Protein AF-A0A285C1R7-F1 (afdb_monomer)

Organism: NCBI:txid44577

Solvent-accessible surface area (backbone atoms only — not comparable to full-atom values): 13630 Å² total; per-residue (Å²): 78,35,24,62,73,67,75,86,64,65,71,78,75,52,92,49,91,85,59,80,42,53,66,59,50,26,47,73,69,63,76,41,51,46,34,34,44,71,65,57,56,58,53,47,64,67,41,46,63,58,51,18,65,77,67,75,47,62,53,70,61,52,51,55,50,48,54,63,49,57,79,65,48,43,77,46,83,42,45,67,68,50,25,57,65,34,40,77,49,96,48,54,81,57,14,49,56,40,21,27,27,66,64,72,64,32,72,22,33,38,40,91,62,70,64,48,51,73,68,78,26,46,66,33,55,70,63,44,42,48,27,51,29,51,23,52,55,32,48,52,54,43,50,51,53,53,50,51,51,53,51,51,51,51,52,52,49,50,51,53,52,46,49,53,52,48,50,52,51,50,52,55,48,55,72,68,43,58,70,68,55,48,48,49,50,51,52,46,50,49,45,34,69,71,34,70,71,47,40,50,54,53,50,49,55,53,46,55,56,50,48,56,51,59,66,50,44,59,60,54,50,50,54,50,50,53,53,51,51,54,43,51,52,34,50,54,54,22,51,52,26,45,52,52,32,48,49,63,73,59,73,115

pLDDT: mean 75.61, std 9.23, range [39.53, 88.88]

Foldseek 3Di:
DEEEDDDLPFQLPDPDNPDDTLQLLCLVLVVDQYEYEPVSVVVCVVCLVVSCVVRVHDSVSSVVVVVSVVVRYHYDFFDPVQLVVLCVDDHNSCSRRQRRCVRVVNLFYEDPDPVCVVSVTQYDYVVLSNLSSLLSVLVVLLVVLVVVVVVVVVVVVVVVVCVVVVVVVVVVVQVPDDVVSVVVVVVVVVCCVVPPVSVVVVVVVVVVVVVVCVVVVVVVVVVVVVSVVSNVVSVVSSVVSVVVSVCSSVVD

Sequence (252 aa):
MLCWVTFSGLVAERKNSTAKTD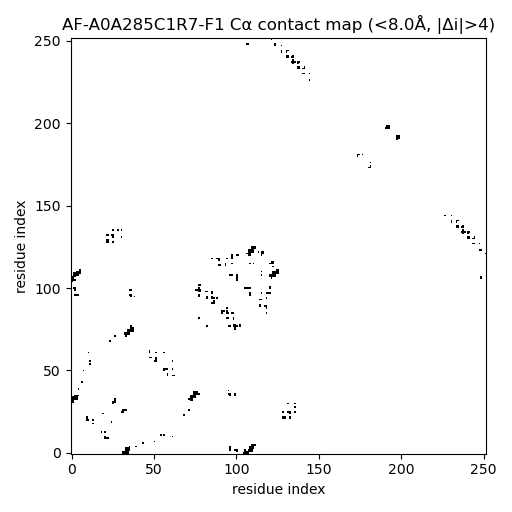LMEVIETETIDLYAPPALFDEVEEHLPKIAARKGLDITRLTAEWASYRMRIKIAEPDSEKVLELREGIDPDDAEFVALAQTIGAIGVISKDRHIGQMRGNHISVECITHLRNYSRATAIELNIKIGGVVFAKVGYAAIAGIYSGSKALIARVSKAPDWVKLALLVGGLFVVLHPDARARVANGLRVVFEGIAEATPFVIEEIAAAIALAQQHNSEAQQHHDNAMKELGRN

Mean predicted aligned error: 14.27 Å

Structure (mmCIF, N/CA/C/O backbone):
data_AF-A0A285C1R7-F1
#
_entry.id   AF-A0A285C1R7-F1
#
loop_
_atom_site.group_PDB
_atom_site.id
_atom_site.type_symbol
_atom_site.label_atom_id
_atom_site.label_alt_id
_atom_site.label_comp_id
_atom_site.label_asym_id
_atom_site.label_entity_id
_atom_site.label_seq_id
_atom_site.pdbx_PDB_ins_code
_atom_site.Cartn_x
_atom_site.Cartn_y
_atom_site.Cartn_z
_atom_site.occupancy
_atom_site.B_iso_or_equiv
_atom_site.auth_seq_id
_atom_site.auth_comp_id
_atom_site.auth_asym_id
_atom_site.auth_atom_id
_atom_site.pdbx_PDB_model_num
ATOM 1 N N . MET A 1 1 ? -13.665 -0.866 3.591 1.00 47.81 1 MET A N 1
ATOM 2 C CA . MET A 1 1 ? -14.256 0.177 4.456 1.00 47.81 1 MET A CA 1
ATOM 3 C C . MET A 1 1 ? -14.310 -0.359 5.876 1.00 47.81 1 MET A C 1
ATOM 5 O O . MET A 1 1 ? -14.905 -1.415 6.072 1.00 47.81 1 MET A O 1
ATOM 9 N N . LEU A 1 2 ? -13.616 0.287 6.813 1.00 56.34 2 LEU A N 1
ATOM 10 C CA . LEU A 1 2 ? -13.456 -0.161 8.199 1.00 56.34 2 LEU A CA 1
ATOM 11 C C . LEU A 1 2 ? -13.866 0.955 9.168 1.00 56.34 2 LEU A C 1
ATOM 13 O O . LEU A 1 2 ? -13.538 2.117 8.940 1.00 56.34 2 LEU A O 1
ATOM 17 N N . CYS A 1 3 ? -14.571 0.604 1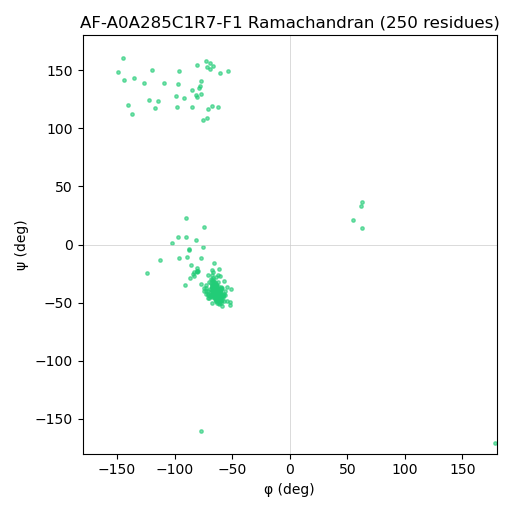0.242 1.00 49.94 3 CYS A N 1
ATOM 18 C CA . CYS A 1 3 ? -14.934 1.526 11.322 1.00 49.94 3 CYS A CA 1
ATOM 19 C C . CYS A 1 3 ? -13.928 1.397 12.472 1.00 49.94 3 CYS A C 1
ATOM 21 O O . CYS A 1 3 ? -13.537 0.281 12.789 1.00 49.94 3 CYS A O 1
ATOM 23 N N . TRP A 1 4 ? -13.475 2.485 13.092 1.00 56.16 4 TRP A N 1
ATOM 24 C CA . TRP A 1 4 ? -12.438 2.428 14.137 1.00 56.16 4 TRP A CA 1
ATOM 25 C C . TRP A 1 4 ? -12.981 2.736 15.528 1.00 56.16 4 TRP A C 1
ATOM 27 O O . TRP A 1 4 ? -13.777 3.656 15.665 1.00 56.16 4 TRP A O 1
ATOM 37 N N . VAL A 1 5 ? -12.526 1.988 16.543 1.00 48.19 5 VAL A N 1
ATOM 38 C CA . VAL A 1 5 ? -13.058 2.098 17.915 1.00 48.19 5 VAL A CA 1
ATOM 39 C C . VAL A 1 5 ? -11.999 2.398 18.976 1.00 48.19 5 VAL A C 1
ATOM 41 O O . VAL A 1 5 ? -12.323 2.967 20.001 1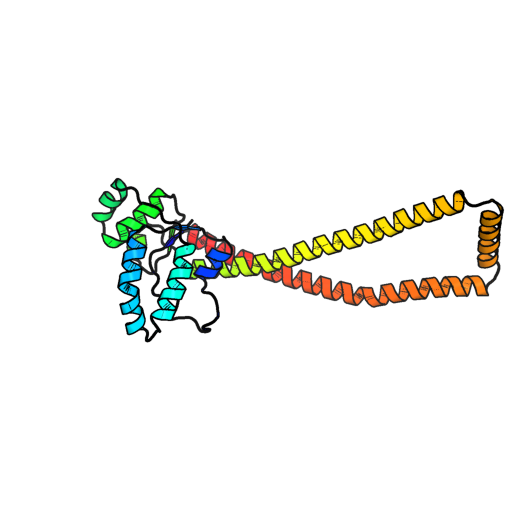.00 48.19 5 VAL A O 1
ATOM 44 N N . THR A 1 6 ? -10.708 2.079 18.791 1.00 50.09 6 THR A N 1
ATOM 45 C CA . THR A 1 6 ? -9.726 2.289 19.886 1.00 50.09 6 THR A CA 1
ATOM 46 C C . THR A 1 6 ? -8.352 2.817 19.448 1.00 50.09 6 THR A C 1
ATOM 48 O O . THR A 1 6 ? -7.595 2.158 18.732 1.00 50.09 6 THR A O 1
ATOM 51 N N . PHE A 1 7 ? -7.979 3.999 19.968 1.00 50.22 7 PHE A N 1
ATOM 52 C CA . PHE A 1 7 ? -6.694 4.690 19.724 1.00 50.22 7 PHE A CA 1
ATOM 53 C C . PHE A 1 7 ? -5.530 4.194 20.610 1.00 50.22 7 PHE A C 1
ATOM 55 O O . PHE A 1 7 ? -4.356 4.258 20.238 1.00 50.22 7 PHE A O 1
ATOM 62 N N . SER A 1 8 ? -5.836 3.664 21.802 1.00 39.53 8 SER A N 1
ATOM 63 C CA . SER A 1 8 ? -4.885 3.510 22.922 1.00 39.53 8 SER A CA 1
ATOM 64 C C . SER A 1 8 ? -3.662 2.604 22.661 1.00 39.53 8 SER A C 1
ATOM 66 O O . SER A 1 8 ? -2.644 2.698 23.360 1.00 39.53 8 SER A O 1
ATOM 68 N N . GLY A 1 9 ? -3.733 1.706 21.674 1.00 43.66 9 GLY A N 1
ATOM 69 C CA . GLY A 1 9 ? -2.699 0.698 21.403 1.00 43.66 9 GLY A CA 1
ATOM 70 C C . GLY A 1 9 ? -1.554 1.147 20.488 1.00 43.66 9 GLY A C 1
ATOM 71 O O . GLY A 1 9 ? -0.438 0.666 20.643 1.00 43.66 9 GLY A O 1
ATOM 72 N N . LEU A 1 10 ? -1.791 2.080 19.563 1.00 52.19 10 LEU A N 1
ATOM 73 C CA . LEU A 1 10 ? -0.934 2.226 18.375 1.00 52.19 10 LEU A CA 1
ATOM 74 C C . LEU A 1 10 ? 0.346 3.051 18.598 1.00 52.19 10 LEU A C 1
ATOM 76 O O . LEU A 1 10 ? 1.325 2.883 17.874 1.00 52.19 10 LEU A O 1
ATOM 80 N N . VAL A 1 11 ? 0.385 3.942 19.593 1.00 51.66 11 VAL A N 1
ATOM 81 C CA . VAL A 1 11 ? 1.548 4.831 19.810 1.00 51.66 11 VAL A CA 1
ATOM 82 C C . VAL A 1 11 ? 2.579 4.229 20.770 1.00 51.66 11 VAL A C 1
ATOM 84 O O . VAL A 1 11 ? 3.779 4.405 20.578 1.00 51.66 11 VAL A O 1
ATOM 87 N N . ALA A 1 12 ? 2.133 3.490 21.785 1.00 51.41 12 ALA A N 1
ATOM 88 C CA . ALA A 1 12 ? 3.001 3.040 22.874 1.00 51.41 12 ALA A CA 1
ATOM 89 C C . ALA A 1 12 ? 3.853 1.806 22.554 1.00 51.41 12 ALA A C 1
ATOM 91 O O . ALA A 1 12 ? 4.883 1.597 23.182 1.00 51.41 12 ALA A O 1
ATOM 92 N N . GLU A 1 13 ? 3.426 0.985 21.597 1.00 56.56 13 GLU A N 1
ATOM 93 C CA . GLU A 1 13 ? 4.109 -0.265 21.233 1.00 56.56 13 GLU A CA 1
ATOM 94 C C . GLU A 1 13 ? 5.168 -0.053 20.129 1.00 56.56 13 GLU A C 1
ATOM 96 O O . GLU A 1 13 ? 5.777 -1.005 19.637 1.00 56.56 13 GLU A O 1
ATOM 101 N N . ARG A 1 14 ? 5.432 1.204 19.735 1.00 61.28 14 ARG A N 1
ATOM 102 C CA . ARG A 1 14 ? 6.427 1.525 18.705 1.00 61.28 14 ARG A CA 1
ATOM 103 C C . ARG A 1 14 ? 7.845 1.284 19.228 1.00 61.28 14 ARG A C 1
ATOM 105 O O . ARG A 1 14 ? 8.330 2.009 20.091 1.00 61.28 14 ARG A O 1
ATOM 112 N N . LYS A 1 15 ? 8.558 0.335 18.611 1.00 57.69 15 LYS A N 1
ATOM 113 C CA . LYS A 1 15 ? 10.011 0.155 18.812 1.00 57.69 15 LYS A CA 1
ATOM 114 C C . LYS A 1 15 ? 10.834 1.332 18.277 1.00 57.69 15 LYS A C 1
ATOM 116 O O . LYS A 1 15 ? 11.910 1.603 18.795 1.00 57.69 15 LYS A O 1
ATOM 121 N N . ASN A 1 16 ? 10.341 2.018 17.245 1.00 65.56 16 ASN A N 1
ATOM 122 C CA . ASN A 1 16 ? 10.987 3.187 16.660 1.00 65.56 16 ASN A CA 1
ATOM 123 C C . ASN A 1 16 ? 10.036 4.388 16.703 1.00 65.56 16 ASN A C 1
ATOM 125 O O . ASN A 1 16 ? 8.923 4.336 16.183 1.00 65.56 16 ASN A O 1
ATOM 129 N N . SER A 1 17 ? 10.496 5.476 17.312 1.00 59.91 17 SER A N 1
ATOM 130 C CA . SER A 1 17 ? 9.745 6.714 17.488 1.00 59.91 17 SER A CA 1
ATOM 131 C C . SER A 1 17 ? 9.459 7.451 16.173 1.00 59.91 17 SER A C 1
ATOM 133 O O . SER A 1 17 ? 8.484 8.199 16.124 1.00 59.91 17 SER A O 1
ATOM 135 N N . THR A 1 18 ? 10.257 7.231 15.124 1.00 62.34 18 THR A N 1
ATOM 136 C CA . THR A 1 18 ? 10.102 7.880 13.809 1.00 62.34 18 THR A CA 1
ATOM 137 C C . THR A 1 18 ? 9.325 7.040 12.795 1.00 62.34 18 THR A C 1
ATOM 139 O O . THR A 1 18 ? 8.944 7.549 11.744 1.00 62.34 18 THR A O 1
ATOM 142 N N . ALA A 1 19 ? 9.072 5.761 13.090 1.00 65.69 19 ALA A N 1
ATOM 143 C CA . ALA A 1 19 ? 8.325 4.885 12.198 1.00 65.69 19 ALA A CA 1
ATOM 144 C C . ALA A 1 19 ? 6.816 5.161 12.277 1.00 65.69 19 ALA A C 1
ATOM 146 O O . ALA A 1 19 ? 6.257 5.373 13.360 1.00 65.69 19 ALA A O 1
ATOM 147 N N . LYS A 1 20 ? 6.153 5.113 11.115 1.00 72.62 20 LYS A N 1
ATOM 148 C CA . LYS A 1 20 ? 4.690 5.154 11.022 1.00 72.62 20 LYS A CA 1
ATOM 149 C C . LYS A 1 20 ? 4.090 3.885 11.628 1.00 72.62 20 LYS A C 1
ATOM 151 O O . LYS A 1 20 ? 4.727 2.835 11.692 1.00 72.62 20 LYS A O 1
ATOM 156 N N . THR A 1 21 ? 2.855 4.007 12.095 1.00 76.31 21 THR A N 1
ATOM 157 C CA . THR A 1 21 ? 2.080 2.880 12.634 1.00 76.31 21 THR A CA 1
ATOM 158 C C . THR A 1 21 ? 1.469 2.055 11.531 1.00 76.31 21 THR A C 1
ATOM 160 O O . THR A 1 21 ? 1.173 2.588 10.466 1.00 76.31 21 THR A O 1
ATOM 163 N N . ASP A 1 22 ? 1.211 0.784 11.834 1.00 75.38 22 ASP A N 1
ATOM 164 C CA . ASP A 1 22 ? 0.580 -0.148 10.906 1.00 75.38 22 ASP A CA 1
ATOM 165 C C . ASP A 1 22 ? -0.711 0.435 10.326 1.00 75.38 22 ASP A C 1
ATOM 167 O O . ASP A 1 22 ? -0.860 0.508 9.113 1.00 75.38 22 ASP A O 1
ATOM 171 N N . LEU A 1 23 ? -1.587 0.958 11.189 1.00 78.75 23 LEU A N 1
ATOM 172 C CA . LEU A 1 23 ? -2.845 1.568 10.769 1.00 78.75 23 LEU A CA 1
ATOM 173 C C . LEU A 1 23 ? -2.637 2.805 9.881 1.00 78.75 23 LEU A C 1
ATOM 175 O O . LEU A 1 23 ? -3.256 2.905 8.826 1.00 78.75 23 LEU A O 1
ATOM 179 N N . MET A 1 24 ? -1.747 3.724 10.270 1.00 81.00 24 MET A N 1
ATOM 180 C CA . MET A 1 24 ? -1.464 4.931 9.484 1.00 81.00 24 MET A CA 1
ATOM 181 C C . MET A 1 24 ? -0.945 4.591 8.084 1.00 81.00 24 MET A C 1
ATOM 183 O O . MET A 1 24 ? -1.302 5.251 7.115 1.00 81.00 24 MET A O 1
ATOM 187 N N . GLU A 1 25 ? -0.120 3.556 7.968 1.00 78.50 25 GLU A N 1
ATOM 188 C CA . GLU A 1 25 ? 0.443 3.140 6.689 1.00 78.50 25 GLU A CA 1
ATOM 189 C C . GLU A 1 25 ? -0.600 2.501 5.762 1.00 78.50 25 GLU A C 1
ATOM 191 O O . GLU A 1 25 ? -0.620 2.777 4.564 1.00 78.50 25 GLU A O 1
ATOM 196 N N . VAL A 1 26 ? -1.508 1.688 6.305 1.00 81.06 26 VAL A N 1
ATOM 197 C CA . VAL A 1 26 ? -2.604 1.096 5.520 1.00 81.06 26 VAL A CA 1
ATOM 198 C C . VAL A 1 26 ? -3.590 2.174 5.054 1.00 81.06 26 VAL A C 1
ATOM 200 O O . VAL A 1 26 ? -4.084 2.105 3.932 1.00 81.06 26 VAL A O 1
ATOM 203 N N . ILE A 1 27 ? -3.822 3.205 5.873 1.00 82.62 27 ILE A N 1
ATOM 204 C CA . ILE A 1 27 ? -4.616 4.379 5.481 1.00 82.62 27 ILE A CA 1
ATOM 205 C C . ILE A 1 27 ? -3.888 5.192 4.396 1.00 82.62 27 ILE A C 1
ATOM 207 O O . ILE A 1 27 ? -4.503 5.623 3.428 1.00 82.62 27 ILE A O 1
ATOM 211 N N . GLU A 1 28 ? -2.576 5.409 4.529 1.00 81.81 28 GLU A N 1
ATOM 212 C CA . GLU A 1 28 ? -1.762 6.141 3.544 1.00 81.81 28 GLU A CA 1
ATOM 213 C C . GLU A 1 28 ? -1.678 5.473 2.181 1.00 81.81 28 GLU A C 1
ATOM 215 O O . GLU A 1 28 ? -1.597 6.160 1.168 1.00 81.81 28 GLU A O 1
ATOM 220 N N . THR A 1 29 ? -1.658 4.147 2.173 1.00 78.81 29 THR A N 1
ATOM 221 C CA . THR A 1 29 ? -1.631 3.343 0.949 1.00 78.81 29 THR A CA 1
ATOM 222 C C . THR A 1 29 ? -3.019 3.174 0.332 1.00 78.81 29 THR A C 1
ATOM 224 O O . THR A 1 29 ? -3.143 2.452 -0.650 1.00 78.81 29 THR A O 1
ATOM 227 N N . GLU A 1 30 ? -4.046 3.822 0.902 1.00 80.94 30 GLU A N 1
ATOM 228 C CA . GLU A 1 30 ? -5.456 3.735 0.486 1.00 80.94 30 GLU A CA 1
ATOM 229 C C . GLU A 1 30 ? -5.991 2.295 0.446 1.00 80.94 30 GLU A C 1
ATOM 231 O O . GLU A 1 30 ? -7.001 1.990 -0.184 1.00 80.94 30 GLU A O 1
ATOM 236 N N . THR A 1 31 ? -5.336 1.391 1.173 1.00 77.50 31 THR A N 1
ATOM 237 C CA . THR A 1 31 ? -5.731 -0.016 1.265 1.00 77.50 31 THR A CA 1
ATOM 238 C C . THR A 1 31 ? -7.019 -0.170 2.074 1.00 77.50 31 THR A C 1
ATOM 240 O O . THR A 1 31 ? -7.778 -1.120 1.878 1.00 77.50 31 THR A O 1
ATOM 243 N N . ILE A 1 32 ? -7.292 0.777 2.981 1.00 81.25 32 ILE A N 1
ATOM 244 C CA . ILE A 1 32 ? -8.547 0.868 3.729 1.00 81.25 32 ILE A CA 1
ATOM 245 C C . ILE A 1 32 ? -9.056 2.307 3.756 1.00 81.25 32 ILE A C 1
ATOM 247 O O . ILE A 1 32 ? -8.295 3.250 3.956 1.00 81.25 32 ILE A O 1
ATOM 251 N N . ASP A 1 33 ? -10.375 2.451 3.678 1.00 82.06 33 ASP A N 1
ATOM 252 C CA . ASP A 1 33 ? -11.061 3.664 4.107 1.00 82.06 33 ASP A CA 1
ATOM 253 C C . ASP A 1 33 ? -11.494 3.534 5.565 1.00 82.06 33 ASP A C 1
ATOM 255 O O . ASP A 1 33 ? -12.210 2.582 5.904 1.00 82.06 33 ASP A O 1
ATOM 259 N N . LEU A 1 34 ? -11.095 4.499 6.396 1.00 85.88 34 LEU A N 1
ATOM 260 C CA . LEU A 1 34 ? -11.462 4.557 7.806 1.00 85.88 34 LEU A CA 1
ATOM 261 C C . LEU A 1 34 ? -12.631 5.517 8.028 1.00 85.88 34 LEU A C 1
ATOM 263 O O . LEU A 1 34 ? -12.555 6.684 7.637 1.00 85.88 34 LEU A O 1
ATOM 267 N N . TYR A 1 35 ? -13.666 5.035 8.707 1.00 86.12 35 TYR A N 1
ATOM 268 C CA . TYR A 1 35 ? -14.810 5.836 9.130 1.00 86.12 35 TYR A CA 1
ATOM 269 C C . TYR A 1 35 ? -14.951 5.823 10.652 1.00 86.12 35 TYR A C 1
ATOM 271 O O . TYR A 1 35 ? -14.572 4.849 11.307 1.00 86.12 35 TYR A O 1
ATOM 279 N N . ALA A 1 36 ? -15.482 6.908 11.208 1.00 87.62 36 ALA A N 1
ATOM 280 C CA . ALA A 1 36 ? -15.784 7.004 12.631 1.00 87.62 36 ALA A CA 1
ATOM 281 C C . ALA A 1 36 ? -16.990 7.918 12.898 1.00 87.62 36 ALA A C 1
ATOM 283 O O . ALA A 1 36 ? -17.173 8.894 12.157 1.00 87.62 36 ALA A O 1
ATOM 284 N N . PRO A 1 37 ? -17.772 7.639 13.958 1.00 88.38 37 PRO A N 1
ATOM 285 C CA . PRO A 1 37 ? -18.800 8.553 14.431 1.00 88.38 37 PRO A CA 1
ATOM 286 C C . PRO A 1 37 ? -18.155 9.765 15.125 1.00 88.38 37 PRO A C 1
ATOM 288 O O . PRO A 1 37 ? -17.018 9.663 15.603 1.00 88.38 37 PRO A O 1
ATOM 291 N N . PRO A 1 38 ? -18.858 10.907 15.225 1.00 86.62 38 PRO A N 1
ATOM 292 C CA . PRO A 1 38 ? -18.366 12.078 15.953 1.00 86.62 38 PRO A CA 1
ATOM 293 C C . PRO A 1 38 ? -17.970 11.767 17.403 1.00 86.62 38 PRO A C 1
ATOM 295 O O . PRO A 1 38 ? -16.946 12.264 17.868 1.00 86.62 38 PRO A O 1
ATOM 298 N N . ALA A 1 39 ? -18.711 10.876 18.070 1.00 84.69 39 ALA A N 1
ATOM 299 C CA . ALA A 1 39 ? -18.465 10.481 19.456 1.00 84.69 39 ALA A CA 1
ATOM 300 C C . ALA A 1 39 ? -17.054 9.918 19.700 1.00 84.69 39 ALA A C 1
ATOM 302 O O . ALA A 1 39 ? -16.479 10.153 20.760 1.00 84.69 39 ALA A O 1
ATOM 303 N N . LEU A 1 40 ? -16.441 9.259 18.703 1.00 85.50 40 LEU A N 1
ATOM 304 C CA . LEU A 1 40 ? -15.063 8.769 18.822 1.00 85.50 40 LEU A CA 1
ATOM 305 C C . LEU A 1 40 ? -14.077 9.912 19.079 1.00 85.50 40 LEU A C 1
ATOM 307 O O . LEU A 1 40 ? -13.089 9.737 19.788 1.00 85.50 40 LEU A O 1
ATOM 311 N N . PHE A 1 41 ? -14.294 11.069 18.455 1.00 86.12 41 PHE A N 1
ATOM 312 C CA . PHE A 1 41 ? -13.363 12.186 18.572 1.00 86.12 41 PHE A CA 1
ATOM 313 C C . PHE A 1 41 ? -13.388 12.760 19.983 1.00 86.12 41 PHE A C 1
ATOM 315 O O . PHE A 1 41 ? -12.321 12.960 20.565 1.00 86.12 41 PHE A O 1
ATOM 322 N N . ASP A 1 42 ? -14.585 12.926 20.539 1.00 85.75 42 ASP A N 1
ATOM 323 C CA . ASP A 1 42 ? -14.780 13.395 21.908 1.00 85.75 42 ASP A CA 1
ATOM 324 C C . ASP A 1 42 ? -14.181 12.399 22.911 1.00 85.75 42 ASP A C 1
ATOM 326 O O . ASP A 1 42 ? -13.405 12.781 23.791 1.00 85.75 42 ASP A O 1
ATOM 330 N N . GLU A 1 43 ? -14.449 11.102 22.723 1.00 84.44 43 GLU A N 1
ATOM 331 C CA . GLU A 1 43 ? -13.912 10.042 23.576 1.00 84.44 43 GLU A CA 1
ATOM 332 C C . GLU A 1 43 ? -12.377 10.018 23.545 1.00 84.44 43 GLU A C 1
ATOM 334 O O . GLU A 1 43 ? -11.723 9.977 24.593 1.00 84.44 43 GLU A O 1
ATOM 339 N N . VAL A 1 44 ? -11.772 10.064 22.353 1.00 84.25 44 VAL A N 1
ATOM 340 C CA . VAL A 1 44 ? -10.313 10.042 22.217 1.00 84.25 44 VAL A CA 1
ATOM 341 C C . VAL A 1 44 ? -9.704 11.281 22.860 1.00 84.25 44 VAL A C 1
ATOM 343 O O . VAL A 1 44 ? -8.748 11.141 23.625 1.00 84.25 44 VAL A O 1
ATOM 346 N N . GLU A 1 45 ? -10.252 12.471 22.613 1.00 85.94 45 GLU A N 1
ATOM 347 C CA . GLU A 1 45 ? -9.753 13.718 23.198 1.00 85.94 45 GLU A CA 1
ATOM 348 C C . GLU A 1 45 ? -9.830 13.715 24.732 1.00 85.94 45 GLU A C 1
ATOM 350 O O . GLU A 1 45 ? -8.869 14.127 25.391 1.00 85.94 45 GLU A O 1
ATOM 355 N N . GLU A 1 46 ? -10.889 13.147 25.314 1.00 86.56 46 GLU A N 1
ATOM 356 C CA . GLU A 1 46 ? -11.013 12.976 26.766 1.00 86.56 46 GLU A CA 1
ATOM 357 C C . GLU A 1 46 ? -10.000 11.960 27.331 1.00 86.56 46 GLU A C 1
ATOM 359 O O . GLU A 1 46 ? -9.452 12.125 28.429 1.00 86.56 46 GLU A O 1
ATOM 364 N N . HIS A 1 47 ? -9.721 10.888 26.587 1.00 84.19 47 HIS A N 1
ATOM 365 C CA . HIS A 1 47 ? -8.843 9.809 27.037 1.00 84.19 47 HIS A CA 1
ATOM 366 C C . HIS A 1 47 ? -7.357 10.063 26.761 1.00 84.19 47 HIS A C 1
ATOM 368 O O . HIS A 1 47 ? -6.509 9.433 27.405 1.00 84.19 47 HIS A O 1
ATOM 374 N N . LEU A 1 48 ? -7.006 10.996 25.871 1.00 84.19 48 LEU A N 1
ATOM 375 C CA . LEU A 1 48 ? -5.621 11.347 25.532 1.00 84.19 48 LEU A CA 1
ATOM 376 C C . LEU A 1 48 ? -4.761 11.657 26.779 1.00 84.19 48 LEU A C 1
ATOM 378 O O . LEU A 1 48 ? -3.719 11.008 26.944 1.00 84.19 48 LEU A O 1
ATOM 382 N N . PRO A 1 49 ? -5.174 12.546 27.711 1.00 85.44 49 PRO A N 1
ATOM 383 C CA . PRO A 1 49 ? -4.415 12.819 28.934 1.00 85.44 49 PRO A CA 1
ATOM 384 C C . PRO A 1 49 ? -4.262 11.588 29.834 1.00 85.44 49 PRO A C 1
ATOM 386 O O . PRO A 1 49 ? -3.177 11.331 30.363 1.00 85.44 49 PRO A O 1
ATOM 389 N N . LYS A 1 50 ? -5.327 10.784 29.970 1.00 84.75 50 LYS A N 1
ATOM 390 C CA . LYS A 1 50 ? -5.327 9.558 30.788 1.00 84.75 50 LYS A CA 1
ATOM 391 C C . LYS A 1 50 ? -4.332 8.534 30.228 1.00 84.75 50 LYS A C 1
ATOM 393 O O . LYS A 1 50 ? -3.585 7.902 30.977 1.00 84.75 50 LYS A O 1
ATOM 398 N N . ILE A 1 51 ? -4.285 8.389 28.901 1.00 79.69 51 ILE A N 1
ATOM 399 C CA . ILE A 1 51 ? -3.356 7.493 28.201 1.00 79.69 51 ILE A CA 1
ATOM 400 C C . ILE A 1 51 ? -1.914 7.985 28.348 1.00 79.69 51 ILE A C 1
ATOM 402 O O . ILE A 1 51 ? -1.037 7.167 28.639 1.00 79.69 51 ILE A O 1
ATOM 406 N N . ALA A 1 52 ? -1.673 9.288 28.178 1.00 81.44 52 ALA A N 1
ATOM 407 C CA . ALA A 1 52 ? -0.349 9.887 28.325 1.00 81.44 52 ALA A CA 1
ATOM 408 C C . ALA A 1 52 ? 0.221 9.648 29.730 1.00 81.44 52 ALA A C 1
ATOM 410 O O . ALA A 1 52 ? 1.330 9.129 29.858 1.00 81.44 52 ALA A O 1
ATOM 411 N N . ALA A 1 53 ? -0.576 9.904 30.774 1.00 83.81 53 ALA A N 1
ATOM 412 C CA . ALA A 1 53 ? -0.187 9.664 32.162 1.00 83.81 53 ALA A CA 1
ATOM 413 C C . ALA A 1 53 ? 0.083 8.178 32.445 1.00 83.81 53 ALA A C 1
ATOM 415 O O . ALA A 1 53 ? 1.125 7.828 32.997 1.00 83.81 53 ALA A O 1
ATOM 416 N N . ARG A 1 54 ? -0.817 7.282 32.016 1.00 80.56 54 ARG A N 1
ATOM 417 C CA . ARG A 1 54 ? -0.688 5.835 32.257 1.00 80.56 54 ARG A CA 1
ATOM 418 C C . ARG A 1 54 ? 0.537 5.224 31.576 1.00 80.56 54 ARG A C 1
ATOM 420 O O . ARG A 1 54 ? 1.106 4.269 32.095 1.00 80.56 54 ARG A O 1
ATOM 427 N N . LYS A 1 55 ? 0.907 5.724 30.396 1.00 77.62 55 LYS A N 1
ATOM 428 C CA . LYS A 1 55 ? 1.998 5.168 29.582 1.00 77.62 55 LYS A CA 1
ATOM 429 C C . LYS A 1 55 ? 3.298 5.974 29.654 1.00 77.62 55 LYS A C 1
ATOM 431 O O . LYS A 1 55 ? 4.256 5.603 28.984 1.00 77.62 55 LYS A O 1
ATOM 436 N N . GLY A 1 56 ? 3.338 7.052 30.441 1.00 80.19 56 GLY A N 1
ATOM 437 C CA . GLY A 1 56 ? 4.506 7.931 30.552 1.00 80.19 56 GLY A CA 1
ATOM 438 C C . GLY A 1 56 ? 4.884 8.604 29.228 1.00 80.19 56 GLY A C 1
ATOM 439 O O . GLY A 1 56 ? 6.066 8.781 28.945 1.00 80.19 56 GLY A O 1
ATOM 440 N N . LEU A 1 57 ? 3.895 8.920 28.387 1.00 80.44 57 LEU A N 1
ATOM 441 C CA . LEU A 1 57 ? 4.107 9.546 27.080 1.00 80.44 57 LEU A CA 1
ATOM 442 C C . LEU A 1 57 ? 3.941 11.064 27.174 1.00 80.44 57 LEU A C 1
ATOM 444 O O . LEU A 1 57 ? 3.121 11.562 27.942 1.00 80.44 57 LEU A O 1
ATOM 448 N N . ASP A 1 58 ? 4.676 11.795 26.337 1.00 85.31 58 ASP A N 1
ATOM 449 C CA . ASP A 1 58 ? 4.454 13.228 26.154 1.00 85.31 58 ASP A CA 1
ATOM 450 C C . ASP A 1 58 ? 3.096 13.467 25.478 1.00 85.31 58 ASP A C 1
ATOM 452 O O . ASP A 1 58 ? 2.856 13.027 24.347 1.00 85.31 58 ASP A O 1
ATOM 456 N N . ILE A 1 59 ? 2.217 14.181 26.181 1.00 84.69 59 ILE A N 1
ATOM 457 C CA . ILE A 1 59 ? 0.883 14.545 25.704 1.00 84.69 59 ILE A CA 1
ATOM 458 C C . ILE A 1 59 ? 0.950 15.369 24.418 1.00 84.69 59 ILE A C 1
ATOM 460 O O . ILE A 1 59 ? 0.152 15.144 23.516 1.00 84.69 59 ILE A O 1
ATOM 464 N N . THR A 1 60 ? 1.943 16.250 24.275 1.00 85.25 60 THR A N 1
ATOM 465 C CA . THR A 1 60 ? 2.107 17.108 23.091 1.00 85.25 60 THR A CA 1
ATOM 466 C C . THR A 1 60 ? 2.307 16.258 21.845 1.00 85.25 60 THR A C 1
ATOM 468 O O . THR A 1 60 ? 1.670 16.461 20.809 1.00 85.25 60 THR A O 1
ATOM 471 N N . ARG A 1 61 ? 3.163 15.242 21.968 1.00 80.81 61 ARG A N 1
ATOM 47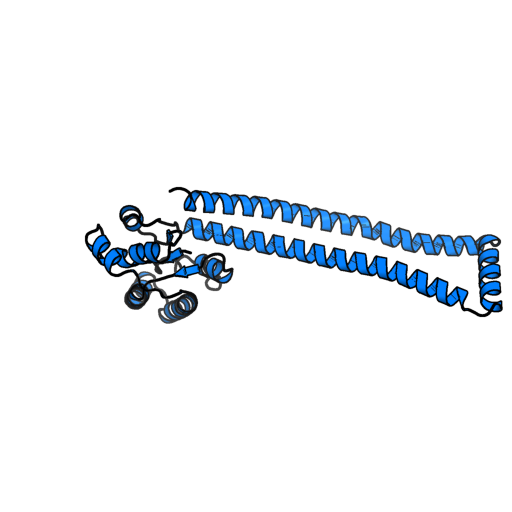2 C CA . ARG A 1 61 ? 3.434 14.282 20.904 1.00 80.81 61 ARG A CA 1
ATOM 473 C C . ARG A 1 61 ? 2.216 13.418 20.591 1.00 80.81 61 ARG A C 1
ATOM 475 O O . ARG A 1 61 ? 1.946 13.155 19.422 1.00 80.81 61 ARG A O 1
ATOM 482 N N . LEU A 1 62 ? 1.484 12.982 21.615 1.00 80.88 62 LEU A N 1
ATOM 483 C CA . LEU A 1 62 ? 0.286 12.165 21.435 1.00 80.88 62 LEU A CA 1
ATOM 484 C C . LEU A 1 62 ? -0.823 12.947 20.711 1.00 80.88 62 LEU A C 1
ATOM 486 O O . LEU A 1 62 ? -1.444 12.413 19.794 1.00 80.88 62 LEU A O 1
ATOM 490 N N . THR A 1 63 ? -1.003 14.224 21.049 1.00 84.25 63 THR A N 1
ATOM 491 C CA . THR A 1 63 ? -1.941 15.130 20.374 1.00 84.25 63 THR A CA 1
ATOM 492 C C . THR A 1 63 ? -1.537 15.401 18.923 1.00 84.25 63 THR A C 1
ATOM 494 O O . THR A 1 63 ? -2.393 15.399 18.042 1.00 84.25 63 THR A O 1
ATOM 497 N N . ALA A 1 64 ? -0.243 15.582 18.633 1.00 84.81 64 ALA A N 1
ATOM 498 C CA . ALA A 1 64 ? 0.237 15.763 17.258 1.00 84.81 64 ALA A CA 1
ATOM 499 C C . ALA A 1 64 ? 0.002 14.516 16.380 1.00 84.81 64 ALA A C 1
ATOM 501 O O . ALA A 1 64 ? -0.405 14.617 15.218 1.00 84.81 64 ALA A O 1
ATOM 502 N N . GLU A 1 65 ? 0.217 13.326 16.944 1.00 81.25 65 GLU A N 1
ATOM 503 C CA . GLU A 1 65 ? -0.103 12.060 16.280 1.00 81.25 65 GLU A CA 1
ATOM 504 C C . GLU A 1 65 ? -1.615 11.925 16.059 1.00 81.25 65 GLU A C 1
ATOM 506 O O . GLU A 1 65 ? -2.041 11.609 14.949 1.00 81.25 65 GLU A O 1
ATOM 511 N N . TRP A 1 66 ? -2.439 12.239 17.066 1.00 86.69 66 TRP A N 1
ATOM 512 C CA . TRP A 1 66 ? -3.898 12.237 16.929 1.00 86.69 66 TRP A CA 1
ATOM 513 C C . TRP A 1 66 ? -4.387 13.181 15.826 1.00 86.69 66 TRP A C 1
ATOM 515 O O . TRP A 1 66 ? -5.188 12.778 14.985 1.00 86.69 66 TRP A O 1
ATOM 525 N N . ALA A 1 67 ? -3.845 14.399 15.745 1.00 86.69 67 ALA A N 1
ATOM 526 C CA . ALA A 1 67 ? -4.180 15.344 14.682 1.00 86.69 67 ALA A CA 1
ATOM 527 C C . ALA A 1 67 ? -3.881 14.777 13.281 1.00 86.69 67 ALA A C 1
ATOM 529 O O . ALA A 1 67 ? -4.661 14.968 12.347 1.00 86.69 67 ALA A O 1
ATOM 530 N N . SER A 1 68 ? -2.786 14.023 13.144 1.00 85.06 68 SER A N 1
ATOM 531 C CA . SER A 1 68 ? -2.420 13.358 11.887 1.00 85.06 68 SER A CA 1
ATOM 532 C C . SER A 1 68 ? -3.414 12.260 11.498 1.00 85.06 68 SER A C 1
ATOM 534 O O . SER A 1 68 ? -3.713 12.094 10.315 1.00 85.06 68 SER A O 1
ATOM 536 N N . TYR A 1 69 ? -3.946 11.532 12.485 1.00 84.00 69 TYR A N 1
ATOM 537 C CA . TYR A 1 69 ? -5.024 10.563 12.284 1.00 84.00 69 TYR A CA 1
ATOM 538 C C . TYR A 1 69 ? -6.327 11.254 11.892 1.00 84.00 69 TYR A C 1
ATOM 540 O O . TYR A 1 69 ? -6.903 10.911 10.863 1.00 84.00 69 TYR A O 1
ATOM 548 N N . ARG A 1 70 ? -6.747 12.274 12.647 1.00 86.12 70 ARG A N 1
ATOM 549 C CA . ARG A 1 70 ? -8.003 13.008 12.446 1.00 86.12 70 ARG A CA 1
ATOM 550 C C . ARG A 1 70 ? -8.199 13.502 11.013 1.00 86.12 70 ARG A C 1
ATOM 552 O O . ARG A 1 70 ? -9.305 13.422 10.501 1.00 86.12 70 ARG A O 1
ATOM 559 N N . MET A 1 71 ? -7.138 13.953 10.340 1.00 86.94 71 MET A N 1
ATOM 560 C CA . MET A 1 71 ? -7.217 14.424 8.947 1.00 86.94 71 MET A CA 1
ATOM 561 C C . MET A 1 71 ? -7.564 13.335 7.919 1.00 86.94 71 MET A C 1
ATOM 563 O O . MET A 1 71 ? -7.895 13.659 6.783 1.00 86.94 71 MET A O 1
ATOM 567 N N . ARG A 1 72 ? -7.444 12.055 8.281 1.00 85.25 72 ARG A N 1
ATOM 568 C CA . ARG A 1 72 ? -7.619 10.917 7.364 1.00 85.25 72 ARG A CA 1
ATOM 569 C C . ARG A 1 72 ? -8.849 10.071 7.677 1.00 85.25 72 ARG A C 1
ATOM 571 O O . ARG A 1 72 ? -9.229 9.236 6.862 1.00 85.25 72 ARG A O 1
ATOM 578 N N . ILE A 1 73 ? -9.452 10.265 8.848 1.00 87.62 73 ILE A N 1
ATOM 579 C CA . ILE A 1 73 ? -10.679 9.579 9.252 1.00 87.62 73 ILE A CA 1
ATOM 580 C C . ILE A 1 73 ? -11.858 10.307 8.616 1.00 87.62 73 ILE A C 1
ATOM 582 O O . ILE A 1 73 ? -12.001 11.521 8.763 1.00 87.62 73 ILE A O 1
ATOM 586 N N . LYS A 1 74 ? -12.724 9.565 7.932 1.00 88.56 74 LYS A N 1
ATOM 587 C CA . LYS A 1 74 ? -13.963 10.107 7.380 1.00 88.56 74 LYS A CA 1
ATOM 588 C C . LYS A 1 74 ? -15.036 10.089 8.466 1.00 88.56 74 LYS A C 1
ATOM 590 O O . LYS A 1 74 ? -15.393 9.032 8.980 1.00 88.56 74 LYS A O 1
ATOM 595 N N . ILE A 1 75 ? -15.535 11.265 8.824 1.00 88.88 75 ILE A N 1
ATOM 596 C CA . ILE A 1 75 ? -16.615 11.396 9.805 1.00 88.88 75 ILE A CA 1
ATOM 597 C C . ILE A 1 75 ? -17.929 11.033 9.118 1.00 88.88 75 ILE A C 1
ATOM 599 O O . ILE A 1 75 ? -18.214 11.538 8.029 1.00 88.88 75 ILE A O 1
ATOM 603 N N . ALA A 1 76 ? -18.708 10.151 9.734 1.00 87.56 76 ALA A N 1
ATOM 604 C CA . ALA A 1 76 ? -20.029 9.777 9.250 1.00 87.56 76 ALA A CA 1
ATOM 605 C C . ALA A 1 76 ? -20.977 9.545 10.426 1.00 87.56 76 ALA A C 1
ATOM 607 O O . ALA A 1 76 ? -20.581 8.999 11.453 1.00 87.56 76 ALA A O 1
ATOM 608 N N . GLU A 1 77 ? -22.225 9.968 10.254 1.00 87.50 77 GLU A N 1
ATOM 609 C CA . GLU A 1 77 ? -23.261 9.829 11.273 1.00 87.50 77 GLU A CA 1
ATOM 610 C C . GLU A 1 77 ? -23.916 8.444 11.178 1.00 87.50 77 GLU A C 1
ATOM 612 O O . GLU A 1 77 ? -24.269 8.013 10.072 1.00 87.50 77 GLU A O 1
ATOM 617 N N . PRO A 1 78 ? -24.081 7.729 12.303 1.00 86.75 78 PRO A N 1
ATOM 618 C CA . PRO A 1 78 ? -24.833 6.486 12.325 1.00 86.75 78 PRO A CA 1
ATOM 619 C C . PRO A 1 78 ? -26.338 6.743 12.181 1.00 86.75 78 PRO A C 1
ATOM 621 O O . PRO A 1 78 ? -26.863 7.777 12.593 1.00 86.75 78 PRO A O 1
ATOM 624 N N . ASP A 1 79 ? -27.051 5.762 11.634 1.00 86.75 79 ASP A N 1
ATOM 625 C CA . ASP A 1 79 ? -28.512 5.762 11.609 1.00 86.75 79 ASP A CA 1
ATOM 626 C C . ASP A 1 79 ? -29.080 5.728 13.038 1.00 86.75 79 ASP A C 1
ATOM 628 O O . ASP A 1 79 ? -28.847 4.781 13.793 1.00 86.75 79 ASP A O 1
ATOM 632 N N . SER A 1 80 ? -29.830 6.769 13.404 1.00 83.62 80 SER A N 1
ATOM 633 C CA . SER A 1 80 ? -30.352 6.970 14.756 1.00 83.62 80 SER A CA 1
ATOM 634 C C . SER A 1 80 ? -31.303 5.858 15.202 1.00 83.62 80 SER A C 1
ATOM 636 O O . SER A 1 80 ? -31.321 5.527 16.386 1.00 83.62 80 SER A O 1
ATOM 638 N N . GLU A 1 81 ? -32.063 5.254 14.281 1.00 84.38 81 GLU A N 1
ATOM 639 C CA . GLU A 1 81 ? -32.955 4.134 14.609 1.00 84.38 81 GLU A CA 1
ATOM 640 C C . GLU A 1 81 ? -32.137 2.897 14.997 1.00 84.38 81 GLU A C 1
ATOM 642 O O . GLU A 1 81 ? -32.373 2.295 16.044 1.00 84.38 81 GLU A O 1
ATOM 647 N N . LYS A 1 82 ? -31.083 2.589 14.230 1.00 81.25 82 LYS A N 1
ATOM 648 C CA . LYS A 1 82 ? -30.174 1.470 14.527 1.00 81.25 82 LYS A CA 1
ATOM 649 C C . LYS A 1 82 ? -29.393 1.679 15.818 1.00 81.25 82 LYS A C 1
ATOM 651 O O . LYS A 1 82 ? -29.163 0.721 16.551 1.00 81.25 82 LYS A O 1
ATOM 656 N N . VAL A 1 83 ? -28.982 2.915 16.111 1.00 81.94 83 VAL A N 1
ATOM 657 C CA . VAL A 1 83 ? -28.322 3.243 17.385 1.00 81.94 83 VAL A CA 1
ATOM 658 C C . VAL A 1 83 ? -29.249 2.931 18.556 1.00 81.94 83 VAL A C 1
ATOM 660 O O . VAL A 1 83 ? -28.804 2.328 19.526 1.00 81.94 83 VAL A O 1
ATOM 663 N N . LEU A 1 84 ? -30.528 3.307 18.476 1.00 80.44 84 LEU A N 1
ATOM 664 C CA . LEU A 1 84 ? -31.497 3.040 19.542 1.00 80.44 84 LEU A CA 1
ATOM 665 C C . LEU A 1 84 ? -31.722 1.539 19.750 1.00 80.44 84 LEU A C 1
ATOM 667 O O . LEU A 1 84 ? -31.702 1.086 20.891 1.00 80.44 84 LEU A O 1
ATOM 671 N N . GLU A 1 85 ? -31.858 0.769 18.669 1.00 81.31 85 GLU A N 1
ATOM 672 C CA . GLU A 1 85 ? -31.986 -0.694 18.740 1.00 81.31 85 GLU A CA 1
ATOM 673 C C . GLU A 1 85 ? -30.757 -1.359 19.380 1.00 81.31 85 GLU A C 1
ATOM 675 O O . GLU A 1 85 ? -30.884 -2.289 20.175 1.00 81.31 85 GLU A O 1
ATOM 680 N N . LEU A 1 86 ? -29.555 -0.884 19.046 1.00 78.25 86 LEU A N 1
ATOM 681 C CA . LEU A 1 86 ? -28.298 -1.445 19.546 1.00 78.25 86 LEU A CA 1
ATOM 682 C C . LEU A 1 86 ? -27.942 -0.957 20.957 1.00 78.25 86 LEU A C 1
ATOM 684 O O . LEU A 1 86 ? -27.224 -1.657 21.667 1.00 78.25 86 LEU A O 1
ATOM 688 N N . ARG A 1 87 ? -28.470 0.194 21.394 1.00 75.50 87 ARG A N 1
ATOM 689 C CA . ARG A 1 87 ? -28.297 0.723 22.759 1.00 75.50 87 ARG A CA 1
ATOM 690 C C . ARG A 1 87 ? -28.997 -0.111 23.828 1.00 75.50 87 ARG A C 1
ATOM 692 O O . ARG A 1 87 ? -28.588 -0.058 24.982 1.00 75.50 87 ARG A O 1
ATOM 699 N N . GLU A 1 88 ? -30.010 -0.896 23.461 1.00 69.19 88 GLU A N 1
ATOM 700 C CA . GLU A 1 88 ? -30.594 -1.920 24.344 1.00 69.19 88 GLU A CA 1
ATOM 701 C C . GLU A 1 88 ? -29.705 -3.177 24.466 1.00 69.19 88 GLU A C 1
ATOM 703 O O .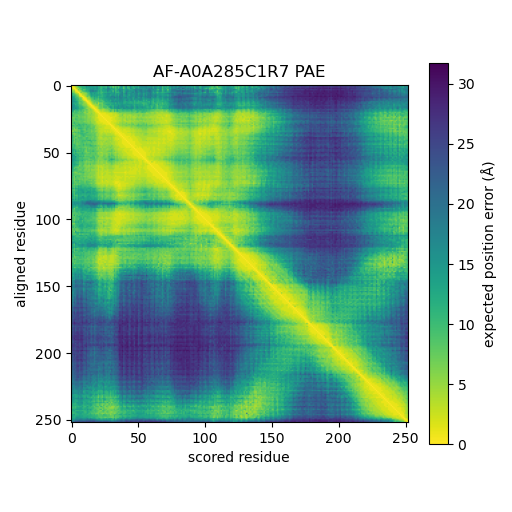 GLU A 1 88 ? -30.047 -4.125 25.176 1.00 69.19 88 GLU A O 1
ATOM 708 N N . GLY A 1 89 ? -28.574 -3.198 23.754 1.00 65.69 89 GLY A N 1
ATOM 709 C CA . GLY A 1 89 ? -27.597 -4.276 23.727 1.00 65.69 89 GLY A CA 1
ATOM 710 C C . GLY A 1 89 ? -26.669 -4.338 24.944 1.00 65.69 89 GLY A C 1
ATOM 711 O O . GLY A 1 89 ? -26.957 -3.840 26.028 1.00 65.69 89 GLY A O 1
ATOM 712 N N . ILE A 1 90 ? -25.544 -5.033 24.756 1.00 64.75 90 ILE A N 1
ATOM 713 C CA . ILE A 1 90 ? -24.608 -5.409 25.829 1.00 64.75 90 ILE A CA 1
ATOM 714 C C . ILE A 1 90 ? -23.806 -4.203 26.330 1.00 64.75 90 ILE A C 1
ATOM 716 O O . ILE A 1 90 ? -23.558 -4.108 27.531 1.00 64.75 90 ILE A O 1
ATOM 720 N N . ASP A 1 91 ? -23.423 -3.300 25.425 1.00 68.19 91 ASP A N 1
ATOM 721 C CA . ASP A 1 91 ? -22.704 -2.070 25.749 1.00 68.19 91 ASP A CA 1
ATOM 722 C C . ASP A 1 91 ? -23.294 -0.885 24.955 1.00 68.19 91 ASP A C 1
ATOM 724 O O . ASP A 1 91 ? -23.197 -0.863 23.722 1.00 68.19 91 ASP A O 1
ATOM 728 N N . PRO A 1 92 ? -23.940 0.085 25.629 1.00 74.06 92 PRO A N 1
ATOM 729 C CA . PRO A 1 92 ? -24.521 1.256 24.981 1.00 74.06 92 PRO A CA 1
ATOM 730 C C . PRO A 1 92 ? -23.500 2.150 24.268 1.00 74.06 92 PRO A C 1
ATOM 732 O O . PRO A 1 92 ? -23.883 2.838 23.318 1.00 74.06 92 PRO A O 1
ATOM 735 N N . ASP A 1 93 ? -22.236 2.144 24.701 1.00 73.06 93 ASP A N 1
ATOM 736 C CA . ASP A 1 93 ? -21.197 3.037 24.172 1.00 73.06 93 ASP A CA 1
ATOM 737 C C . ASP A 1 93 ? -20.688 2.539 22.805 1.00 73.06 93 ASP A C 1
ATOM 739 O O . ASP A 1 93 ? -20.449 3.319 21.882 1.00 73.06 93 ASP A O 1
ATOM 743 N N . ASP A 1 94 ? -20.640 1.217 22.616 1.00 77.25 94 ASP A N 1
ATOM 744 C CA . ASP A 1 94 ? -20.246 0.580 21.353 1.00 77.25 94 ASP A CA 1
ATOM 745 C C . ASP A 1 94 ? -21.369 0.616 20.283 1.00 77.25 94 ASP A C 1
ATOM 747 O O . ASP A 1 94 ? -21.135 0.318 19.101 1.00 77.25 94 ASP A O 1
ATOM 751 N N . ALA A 1 95 ? -22.601 0.980 20.663 1.00 82.19 95 ALA A N 1
ATOM 752 C CA . ALA A 1 95 ? -23.773 0.955 19.784 1.00 82.19 95 ALA A CA 1
ATOM 753 C C . ALA A 1 95 ? -23.623 1.889 18.572 1.00 82.19 95 ALA A C 1
ATOM 755 O O . ALA A 1 95 ? -23.988 1.521 17.454 1.00 82.19 95 ALA A O 1
ATOM 756 N N . GLU A 1 96 ? -23.038 3.074 18.765 1.00 83.75 96 GLU A N 1
ATOM 757 C CA . GLU A 1 96 ? -22.838 4.063 17.697 1.00 83.75 96 GLU A CA 1
ATOM 758 C 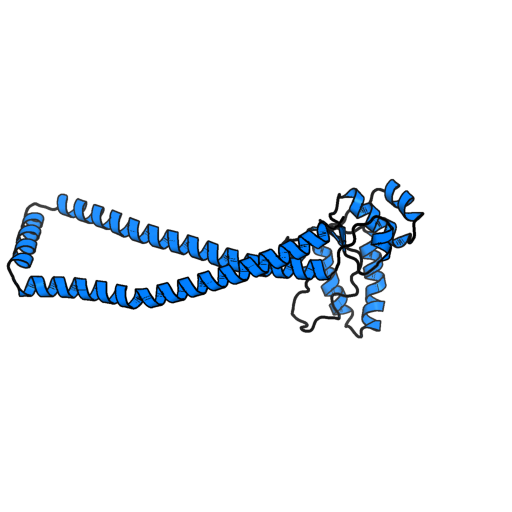C . GLU A 1 96 ? -21.850 3.573 16.632 1.00 83.75 96 GLU A C 1
ATOM 760 O O . GLU A 1 96 ? -22.042 3.804 15.437 1.00 83.75 96 GLU A O 1
ATOM 765 N N . PHE A 1 97 ? -20.837 2.809 17.040 1.00 82.81 97 PHE A N 1
ATOM 766 C CA . PHE A 1 97 ? -19.835 2.239 16.142 1.00 82.81 97 PHE A CA 1
ATOM 767 C C . PHE A 1 97 ? -20.391 1.088 15.305 1.00 82.81 97 PHE A C 1
ATOM 769 O O . PHE A 1 97 ? -20.144 1.013 14.097 1.00 82.81 97 PHE A O 1
ATOM 776 N N . VAL A 1 98 ? -21.171 0.198 15.924 1.00 82.50 98 VAL A N 1
ATOM 777 C CA . VAL A 1 98 ? -21.825 -0.909 15.213 1.00 82.50 98 VAL A CA 1
ATOM 778 C C . VAL A 1 98 ? -22.916 -0.381 14.281 1.00 82.50 98 VAL A C 1
ATOM 780 O O . VAL A 1 98 ? -22.980 -0.796 13.120 1.00 82.50 98 VAL A O 1
ATOM 783 N N . ALA A 1 99 ? -23.724 0.577 14.741 1.00 85.31 99 ALA A N 1
ATOM 784 C CA . ALA A 1 99 ? -24.738 1.227 13.918 1.00 85.31 99 ALA A CA 1
ATOM 785 C C . ALA A 1 99 ? -24.105 1.928 12.713 1.00 85.31 99 ALA A C 1
ATOM 787 O O . ALA A 1 99 ? -24.594 1.778 11.589 1.00 85.31 99 ALA A O 1
ATOM 788 N N . LEU A 1 100 ? -22.985 2.636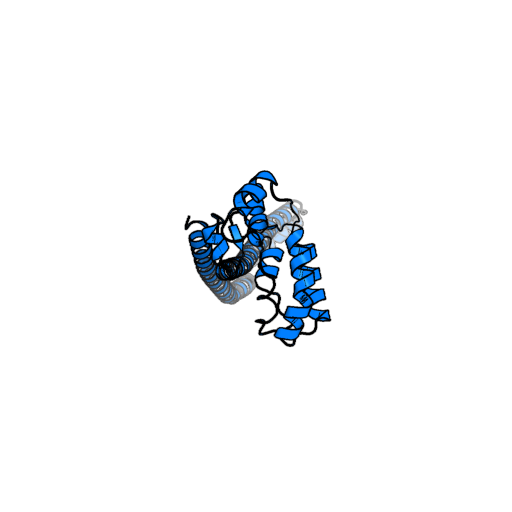 12.907 1.00 86.31 100 LEU A N 1
ATOM 789 C CA . LEU A 1 100 ? -22.275 3.279 11.807 1.00 86.31 100 LEU A CA 1
ATOM 790 C C . LEU A 1 100 ? -21.787 2.248 10.791 1.00 86.31 100 LEU A C 1
ATOM 792 O O . LEU A 1 100 ? -22.030 2.407 9.596 1.00 86.31 100 LEU A O 1
ATOM 796 N N . ALA A 1 101 ? -21.154 1.170 11.260 1.00 84.50 101 ALA A N 1
ATOM 797 C CA . ALA A 1 101 ? -20.664 0.097 10.403 1.00 84.50 101 ALA A CA 1
ATOM 798 C C . ALA A 1 101 ? -21.782 -0.505 9.540 1.00 84.50 101 ALA A C 1
ATOM 800 O O . ALA A 1 101 ? -21.605 -0.687 8.336 1.00 84.50 101 ALA A O 1
ATOM 801 N N . GLN A 1 102 ? -22.957 -0.739 10.126 1.00 84.25 102 GLN A N 1
ATOM 802 C CA . GLN A 1 102 ? -24.132 -1.223 9.400 1.00 84.25 102 GLN A CA 1
ATOM 803 C C . GLN A 1 102 ? -24.725 -0.176 8.450 1.00 84.25 102 GLN A C 1
ATOM 805 O O . GLN A 1 102 ? -25.284 -0.533 7.415 1.00 84.25 102 GLN A O 1
ATOM 810 N N . THR A 1 103 ? -24.643 1.108 8.796 1.00 85.75 103 THR A N 1
ATOM 811 C CA . THR A 1 103 ? -25.167 2.215 7.981 1.00 85.75 103 THR A CA 1
ATOM 812 C C . THR A 1 103 ? -24.353 2.392 6.707 1.00 85.75 103 THR A C 1
ATOM 814 O O . THR A 1 103 ? -24.915 2.517 5.624 1.00 85.75 103 THR A O 1
ATOM 817 N N . ILE A 1 104 ? -23.026 2.341 6.823 1.00 84.06 104 ILE A N 1
ATOM 818 C CA . ILE A 1 104 ? -22.117 2.539 5.690 1.00 84.06 104 ILE A CA 1
ATOM 819 C C . ILE A 1 104 ? -21.816 1.244 4.922 1.00 84.06 104 ILE A C 1
ATOM 821 O O . ILE A 1 104 ? -21.100 1.281 3.924 1.00 84.06 104 ILE A O 1
ATOM 825 N N . GLY A 1 105 ? -22.330 0.098 5.382 1.00 82.00 105 GLY A N 1
ATOM 826 C CA . GLY A 1 105 ? -21.995 -1.210 4.816 1.00 82.00 105 GLY A CA 1
ATOM 827 C C . GLY A 1 105 ? -20.509 -1.545 4.973 1.00 82.00 105 GLY A C 1
ATOM 828 O O . GLY A 1 105 ? -19.894 -2.102 4.064 1.00 82.00 105 GLY A O 1
ATOM 829 N N . ALA A 1 106 ? -19.908 -1.152 6.100 1.00 82.56 106 ALA A N 1
ATOM 830 C CA . ALA A 1 106 ? -18.510 -1.438 6.382 1.00 82.56 106 ALA A CA 1
ATOM 831 C C . ALA A 1 106 ? -18.264 -2.946 6.412 1.00 82.56 106 ALA A C 1
ATOM 833 O O . ALA A 1 106 ? -19.09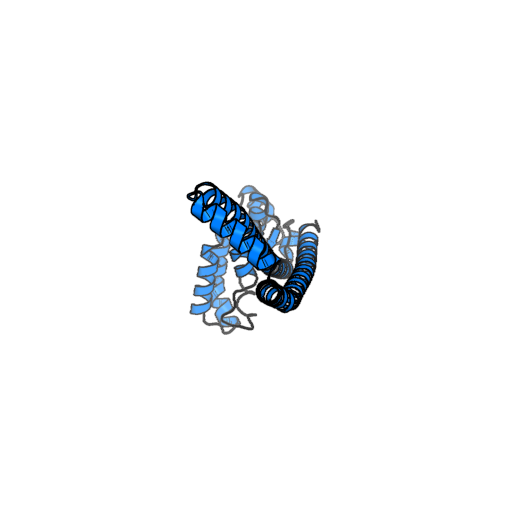7 -3.727 6.868 1.00 82.56 106 ALA A O 1
ATOM 834 N N . ILE A 1 107 ? -17.062 -3.340 5.990 1.00 78.81 107 ILE A N 1
ATOM 835 C CA . ILE A 1 107 ? -16.628 -4.736 6.059 1.00 78.81 107 ILE A CA 1
ATOM 836 C C . ILE A 1 107 ? -16.526 -5.152 7.525 1.00 78.81 107 ILE A C 1
ATOM 838 O O . ILE A 1 107 ? -16.888 -6.269 7.858 1.00 78.81 107 ILE A O 1
ATOM 842 N N . GLY A 1 108 ? -16.101 -4.244 8.405 1.00 81.88 108 GLY A N 1
ATOM 843 C CA . GLY A 1 108 ? -16.156 -4.457 9.841 1.00 81.88 108 GLY A CA 1
ATOM 844 C C . GLY A 1 108 ? -15.581 -3.306 10.650 1.00 81.88 108 GLY A C 1
ATOM 845 O O . GLY A 1 108 ? -15.280 -2.226 10.137 1.00 81.88 108 GLY A O 1
ATOM 846 N N . VAL A 1 109 ? -15.453 -3.563 11.940 1.00 82.31 109 VAL A N 1
ATOM 847 C CA . VAL A 1 109 ? -15.102 -2.629 12.992 1.00 82.31 109 VAL A CA 1
ATOM 848 C C . VAL A 1 109 ? -13.772 -3.065 13.605 1.00 82.31 109 VAL A C 1
ATOM 850 O O . VAL A 1 109 ? -13.650 -4.147 14.178 1.00 82.31 109 VAL A O 1
ATOM 853 N N . ILE A 1 110 ? -12.762 -2.211 13.478 1.00 79.94 110 ILE A N 1
ATOM 854 C CA . ILE A 1 110 ? -11.456 -2.349 14.109 1.00 79.94 110 ILE A CA 1
ATOM 855 C C . ILE A 1 110 ? -11.601 -1.986 15.585 1.00 79.94 110 ILE A C 1
ATOM 857 O O . ILE A 1 110 ? -11.684 -0.808 15.950 1.00 79.94 110 ILE A O 1
ATOM 861 N N . SER A 1 111 ? -11.545 -2.999 16.440 1.00 76.69 111 SER A N 1
ATOM 862 C CA . SER A 1 111 ? -11.485 -2.817 17.887 1.00 76.69 111 SER A CA 1
ATOM 863 C C . SER A 1 111 ? -10.610 -3.879 18.539 1.00 76.69 111 SER A C 1
ATOM 865 O O . SER A 1 111 ? -10.351 -4.934 17.964 1.00 76.69 111 SER A O 1
ATOM 867 N N . LYS A 1 112 ? -10.141 -3.618 19.759 1.00 69.50 112 LYS A N 1
ATOM 868 C CA . LYS A 1 112 ? -9.606 -4.670 20.637 1.00 69.50 112 LYS A CA 1
ATOM 869 C C . LYS A 1 112 ? -10.699 -5.297 21.510 1.00 69.50 112 LYS A C 1
ATOM 871 O O . LYS A 1 112 ? -10.431 -6.315 22.146 1.00 69.50 112 LYS A O 1
ATOM 876 N N . ASP A 1 113 ? -11.892 -4.704 21.535 1.00 67.88 113 ASP A N 1
ATOM 877 C CA . ASP A 1 113 ? -13.002 -5.167 22.356 1.00 67.88 113 ASP A CA 1
ATOM 878 C C . ASP A 1 113 ? -13.703 -6.388 21.738 1.00 67.88 113 ASP A C 1
ATOM 880 O O . ASP A 1 113 ? -13.957 -6.446 20.533 1.00 67.88 113 ASP A O 1
ATOM 884 N N . ARG A 1 114 ? -14.008 -7.375 22.586 1.00 66.19 114 ARG A N 1
ATOM 885 C CA . ARG A 1 114 ? -14.766 -8.578 22.228 1.00 66.19 114 ARG A CA 1
ATOM 886 C C . ARG A 1 114 ? -16.275 -8.326 22.192 1.00 66.19 114 ARG A C 1
ATOM 888 O O . ARG A 1 114 ? -16.974 -9.114 21.554 1.00 66.19 114 ARG A O 1
ATOM 895 N N . HIS A 1 115 ? -16.777 -7.276 22.841 1.00 67.31 115 HIS A N 1
ATOM 896 C CA . HIS A 1 115 ? -18.210 -6.978 22.910 1.00 67.31 115 HIS A CA 1
ATOM 897 C C . HIS A 1 115 ? -18.797 -6.602 21.543 1.00 67.31 115 HIS A C 1
ATOM 899 O O . HIS A 1 115 ? -19.915 -7.005 21.225 1.00 67.31 115 HIS A O 1
ATOM 905 N N . ILE A 1 116 ? -18.007 -5.988 20.656 1.00 68.94 116 ILE A N 1
ATOM 906 C CA . ILE A 1 116 ? -18.430 -5.656 19.284 1.00 68.94 116 ILE A CA 1
ATOM 907 C C . ILE A 1 116 ? -18.882 -6.888 18.495 1.00 68.94 116 ILE A C 1
ATOM 909 O O . ILE A 1 116 ? -19.918 -6.855 17.828 1.00 68.94 116 ILE A O 1
ATOM 913 N N . GLY A 1 117 ? -18.142 -7.996 18.608 1.00 66.75 117 GLY A N 1
ATOM 914 C CA . GLY A 1 117 ? -18.515 -9.253 17.955 1.00 66.75 117 GLY A CA 1
ATOM 915 C C . GLY A 1 117 ? -19.833 -9.827 18.483 1.00 66.75 117 GLY A C 1
ATOM 916 O O . GLY A 1 117 ? -20.560 -10.498 17.754 1.00 66.75 117 GLY A O 1
ATOM 917 N N . GLN A 1 118 ? -20.177 -9.535 19.740 1.00 64.56 118 GLN A N 1
ATOM 918 C CA . GLN A 1 118 ? -21.420 -9.983 20.371 1.00 64.56 118 GLN A CA 1
ATOM 919 C C . GLN A 1 118 ? -22.622 -9.108 19.983 1.00 64.56 118 GLN A C 1
ATOM 921 O O . GLN A 1 118 ? -23.750 -9.594 19.983 1.00 64.56 118 GLN A O 1
ATOM 926 N N . MET A 1 119 ? -22.391 -7.861 19.562 1.00 62.88 119 MET A N 1
ATOM 927 C CA . MET A 1 119 ? -23.429 -6.930 19.095 1.00 62.88 119 MET 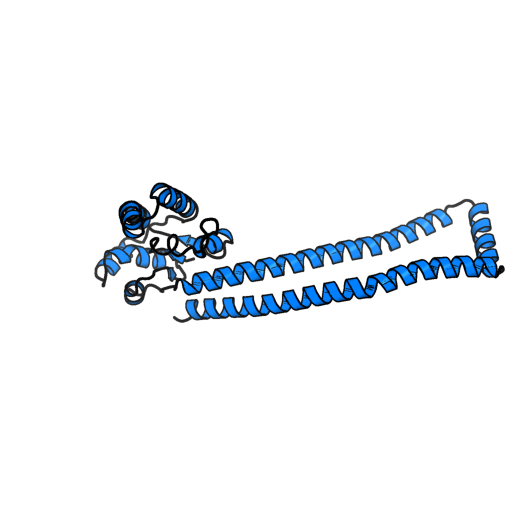A CA 1
ATOM 928 C C . MET A 1 119 ? -23.707 -7.012 17.587 1.00 62.88 119 MET A C 1
ATOM 930 O O . MET A 1 119 ? -24.222 -6.072 16.989 1.00 62.88 119 MET A O 1
ATOM 934 N N . ARG A 1 120 ? -23.386 -8.148 16.951 1.00 66.81 120 ARG A N 1
ATOM 935 C CA . ARG A 1 120 ? -23.522 -8.368 15.494 1.00 66.81 120 ARG A CA 1
ATOM 936 C C . ARG A 1 120 ? -22.638 -7.442 14.644 1.00 66.81 120 ARG A C 1
ATOM 938 O O . ARG A 1 120 ? -22.844 -7.348 13.434 1.00 66.81 120 ARG A O 1
ATOM 945 N N . GLY A 1 121 ? -21.661 -6.765 15.247 1.00 64.69 121 GLY A N 1
ATOM 946 C CA . GLY A 1 121 ? -20.627 -6.039 14.520 1.00 64.69 121 GLY A CA 1
ATOM 947 C C . GLY A 1 121 ? -19.571 -7.011 14.002 1.00 64.69 121 GLY A C 1
ATOM 948 O O . GLY A 1 121 ? -19.116 -7.884 14.739 1.00 64.69 121 GLY A O 1
ATOM 949 N N . ASN A 1 122 ? -19.158 -6.873 12.739 1.00 72.69 122 ASN A N 1
ATOM 950 C CA . ASN A 1 122 ? -18.048 -7.674 12.229 1.00 72.69 122 ASN A CA 1
ATOM 951 C C . ASN A 1 122 ? -16.739 -7.172 12.852 1.00 72.69 122 ASN A C 1
ATOM 953 O O . ASN A 1 122 ? -16.295 -6.072 12.541 1.00 72.69 122 ASN A O 1
ATOM 957 N N . HIS A 1 123 ? -16.146 -7.949 13.754 1.00 79.38 123 HIS A N 1
ATOM 958 C CA . HIS A 1 123 ? -14.918 -7.583 14.455 1.00 79.38 123 HIS A CA 1
ATOM 959 C C . HIS A 1 123 ? -13.688 -7.850 13.586 1.00 79.38 123 HIS A C 1
ATOM 961 O O . HIS A 1 123 ? -13.490 -8.960 13.099 1.00 79.38 123 HIS A O 1
ATOM 967 N N . ILE A 1 124 ? -12.843 -6.831 13.417 1.00 77.31 124 ILE A N 1
ATOM 968 C CA . ILE A 1 124 ? -11.594 -6.942 12.662 1.00 77.31 124 ILE A CA 1
ATOM 969 C C . ILE A 1 124 ? -10.415 -6.751 13.604 1.00 77.31 124 ILE A C 1
ATOM 971 O O . ILE A 1 124 ? -10.290 -5.742 14.304 1.00 77.31 124 ILE A O 1
ATOM 975 N N . SER A 1 125 ? -9.545 -7.758 13.608 1.00 75.50 125 SER A N 1
ATOM 976 C CA . SER A 1 125 ? -8.368 -7.809 14.460 1.00 75.50 125 SER A CA 1
ATOM 977 C C . SER A 1 125 ? -7.324 -6.765 14.040 1.00 75.50 125 SER A C 1
ATOM 979 O O . SER A 1 125 ? -7.243 -6.334 12.887 1.00 75.50 125 SER A O 1
ATOM 981 N N . VAL A 1 126 ? -6.459 -6.379 14.980 1.00 72.50 126 VAL A N 1
ATOM 982 C CA . VAL A 1 126 ? -5.287 -5.545 14.659 1.00 72.50 126 VAL A CA 1
ATOM 983 C C . VAL A 1 126 ? -4.278 -6.321 13.797 1.00 72.50 126 VAL A C 1
ATOM 985 O O . VAL A 1 126 ? -3.565 -5.719 12.999 1.00 72.50 126 VAL A O 1
ATOM 988 N N . GLU A 1 127 ? -4.259 -7.654 13.892 1.00 73.94 127 GLU A N 1
ATOM 989 C CA . GLU A 1 127 ? -3.409 -8.526 13.070 1.00 73.94 127 GLU A CA 1
ATOM 990 C C . GLU A 1 127 ? -3.803 -8.465 11.587 1.00 73.94 127 GLU A C 1
ATOM 992 O O . GLU A 1 127 ? -2.926 -8.380 10.724 1.00 73.94 127 GLU A O 1
ATOM 997 N N . CYS A 1 128 ? -5.102 -8.358 11.283 1.00 75.44 128 CYS A N 1
ATOM 998 C CA . CYS A 1 128 ? -5.590 -8.105 9.928 1.00 75.44 128 CYS A CA 1
ATOM 999 C C . CYS A 1 128 ? -4.986 -6.821 9.337 1.00 75.44 128 CYS A C 1
ATOM 1001 O O . CYS A 1 128 ? -4.606 -6.797 8.166 1.00 75.44 128 CYS A O 1
ATOM 1003 N N . ILE A 1 129 ? -4.842 -5.753 10.132 1.00 77.62 129 ILE A N 1
ATOM 1004 C CA . ILE A 1 129 ? -4.219 -4.494 9.681 1.00 77.62 129 ILE A CA 1
ATOM 1005 C C . ILE A 1 129 ? -2.739 -4.717 9.369 1.00 77.62 129 ILE A C 1
ATOM 1007 O O . ILE A 1 129 ? -2.242 -4.246 8.346 1.00 77.62 129 ILE A O 1
ATOM 1011 N N . THR A 1 130 ? -2.029 -5.466 10.213 1.00 77.12 130 THR A N 1
ATOM 1012 C CA . THR A 1 130 ? -0.630 -5.824 9.958 1.00 77.12 130 THR A CA 1
ATOM 1013 C C . THR A 1 130 ? -0.488 -6.645 8.669 1.00 77.12 130 THR A C 1
ATOM 1015 O O . THR A 1 130 ? 0.430 -6.386 7.887 1.00 77.12 130 THR A O 1
ATOM 1018 N N . HIS A 1 131 ? -1.408 -7.576 8.393 1.00 77.69 131 HIS A N 1
ATOM 1019 C CA . HIS A 1 131 ? -1.438 -8.326 7.134 1.00 77.69 131 HIS A CA 1
ATOM 1020 C C . HIS A 1 131 ? -1.711 -7.430 5.921 1.00 77.69 131 HIS A C 1
ATOM 1022 O O . HIS A 1 131 ? -0.964 -7.503 4.944 1.00 77.69 131 HIS A O 1
ATOM 1028 N N . LEU A 1 132 ? -2.693 -6.527 6.000 1.00 76.44 132 LEU A N 1
ATOM 1029 C CA . LEU A 1 132 ? -2.982 -5.562 4.933 1.00 76.44 132 LEU A CA 1
ATOM 1030 C C . LEU A 1 132 ? -1.794 -4.633 4.658 1.00 76.44 132 LEU A C 1
ATOM 1032 O O . LEU A 1 132 ? -1.470 -4.361 3.500 1.00 76.44 132 LEU A O 1
ATOM 1036 N N . ARG A 1 133 ? -1.082 -4.191 5.701 1.00 80.00 133 ARG A N 1
ATOM 1037 C CA . ARG A 1 133 ? 0.152 -3.412 5.535 1.00 80.00 133 ARG A CA 1
ATOM 1038 C C . ARG A 1 133 ? 1.216 -4.205 4.792 1.00 80.00 133 ARG A C 1
ATOM 1040 O O . ARG A 1 133 ? 1.813 -3.693 3.847 1.00 80.00 133 ARG A O 1
ATOM 1047 N N . ASN A 1 134 ? 1.489 -5.428 5.240 1.00 75.06 134 ASN A N 1
ATOM 1048 C CA . ASN A 1 134 ? 2.539 -6.247 4.644 1.00 75.06 134 ASN A CA 1
ATOM 1049 C C . ASN A 1 134 ? 2.217 -6.559 3.178 1.00 75.06 134 ASN A C 1
ATOM 1051 O O . ASN A 1 134 ? 3.101 -6.454 2.331 1.00 75.06 134 ASN A O 1
ATOM 1055 N N . TYR A 1 135 ? 0.945 -6.826 2.871 1.00 77.00 135 TYR A N 1
ATOM 1056 C CA . TYR A 1 135 ? 0.448 -6.938 1.502 1.00 77.00 135 TYR A CA 1
ATOM 1057 C C . TYR A 1 135 ? 0.725 -5.668 0.681 1.00 77.00 135 TYR A C 1
ATOM 1059 O O . TYR A 1 135 ? 1.284 -5.749 -0.413 1.00 77.00 135 TYR A O 1
ATOM 1067 N N . SER A 1 136 ? 0.407 -4.490 1.225 1.00 73.50 136 SER A N 1
ATOM 1068 C CA . SER A 1 136 ? 0.620 -3.200 0.549 1.00 73.50 136 SER A CA 1
ATOM 1069 C C . SER A 1 136 ? 2.096 -2.957 0.225 1.00 73.50 136 SER A C 1
ATOM 1071 O O . SER A 1 136 ? 2.438 -2.570 -0.893 1.00 73.50 136 SER A O 1
ATOM 1073 N N . ARG A 1 137 ? 2.994 -3.242 1.179 1.00 79.38 137 ARG A N 1
ATOM 1074 C CA . ARG A 1 137 ? 4.449 -3.122 0.983 1.00 79.38 137 ARG A CA 1
ATOM 1075 C C . ARG A 1 137 ? 4.971 -4.078 -0.084 1.00 79.38 137 ARG A C 1
ATOM 1077 O O . ARG A 1 137 ? 5.731 -3.653 -0.951 1.00 79.38 137 ARG A O 1
ATOM 1084 N N . ALA A 1 138 ? 4.563 -5.344 -0.032 1.00 72.25 138 ALA A N 1
ATOM 1085 C CA . ALA A 1 138 ? 4.989 -6.347 -1.003 1.00 72.25 138 ALA A CA 1
ATOM 1086 C C . ALA A 1 138 ? 4.486 -6.006 -2.420 1.00 72.25 138 ALA A C 1
ATOM 1088 O O . ALA A 1 138 ? 5.258 -6.038 -3.379 1.00 72.25 138 ALA A O 1
ATOM 1089 N N . THR A 1 139 ? 3.234 -5.552 -2.536 1.00 72.12 139 THR A N 1
ATOM 1090 C CA . THR A 1 139 ? 2.633 -5.122 -3.809 1.00 72.12 139 THR A CA 1
ATOM 1091 C C . THR A 1 139 ? 3.339 -3.895 -4.392 1.00 72.12 139 THR A C 1
ATOM 1093 O O . THR A 1 139 ? 3.573 -3.825 -5.598 1.00 72.12 139 THR A O 1
ATOM 1096 N N . ALA A 1 140 ? 3.732 -2.924 -3.560 1.00 69.19 140 ALA A N 1
ATOM 1097 C CA . ALA A 1 140 ? 4.459 -1.741 -4.023 1.00 69.19 140 ALA A CA 1
ATOM 1098 C C . ALA A 1 140 ? 5.817 -2.101 -4.654 1.00 69.19 140 ALA A C 1
ATOM 1100 O O . ALA A 1 140 ? 6.191 -1.535 -5.685 1.00 69.19 140 ALA A O 1
ATOM 1101 N N . ILE A 1 141 ? 6.537 -3.065 -4.070 1.00 67.12 141 ILE A N 1
ATOM 1102 C CA . ILE A 1 141 ? 7.802 -3.575 -4.619 1.00 67.12 141 ILE A CA 1
ATOM 1103 C C . ILE A 1 141 ? 7.554 -4.242 -5.976 1.00 67.12 141 ILE A C 1
ATOM 1105 O O . ILE A 1 141 ? 8.244 -3.939 -6.951 1.00 67.12 141 ILE A O 1
ATOM 1109 N N . GLU A 1 142 ? 6.528 -5.086 -6.072 1.00 67.62 142 GLU A N 1
ATOM 1110 C CA . GLU A 1 142 ? 6.157 -5.761 -7.316 1.00 67.62 142 GLU A CA 1
ATOM 1111 C C . GLU A 1 142 ? 5.791 -4.770 -8.434 1.00 67.62 142 GLU A C 1
ATOM 1113 O O . GLU A 1 142 ? 6.273 -4.893 -9.564 1.00 67.62 142 GLU A O 1
ATOM 1118 N N . LEU A 1 143 ? 4.968 -3.762 -8.127 1.00 64.00 143 LEU A N 1
ATOM 1119 C CA . LEU A 1 143 ? 4.584 -2.722 -9.082 1.00 64.00 143 LEU A CA 1
ATOM 1120 C C . LEU A 1 143 ? 5.801 -1.943 -9.576 1.00 64.00 143 LEU A C 1
ATOM 1122 O O . LEU A 1 143 ? 5.900 -1.676 -10.773 1.00 64.00 143 LEU A O 1
ATOM 1126 N N . ASN A 1 144 ? 6.748 -1.624 -8.692 1.00 65.62 144 ASN A N 1
ATOM 1127 C CA . ASN A 1 144 ? 7.972 -0.930 -9.076 1.00 65.62 144 ASN A CA 1
ATOM 1128 C C . ASN A 1 144 ? 8.818 -1.778 -10.045 1.00 65.62 144 ASN A C 1
ATOM 1130 O O . ASN A 1 144 ? 9.243 -1.282 -11.089 1.00 65.62 144 ASN A O 1
ATOM 1134 N N . ILE A 1 145 ? 8.963 -3.083 -9.780 1.00 68.75 145 ILE A N 1
ATOM 1135 C CA . ILE A 1 145 ? 9.667 -4.012 -10.681 1.00 68.75 145 ILE A CA 1
ATOM 1136 C C . ILE A 1 145 ? 8.946 -4.121 -12.034 1.00 68.75 145 ILE A C 1
ATOM 1138 O O . ILE A 1 145 ? 9.587 -4.035 -13.083 1.00 68.75 145 ILE A O 1
ATOM 1142 N N . LYS A 1 146 ? 7.614 -4.254 -12.045 1.00 67.50 146 LYS A N 1
ATOM 1143 C CA . LYS A 1 146 ? 6.816 -4.324 -13.284 1.00 67.50 146 LYS A CA 1
ATOM 1144 C C . LYS A 1 146 ? 6.916 -3.042 -14.109 1.00 67.50 146 LYS A C 1
ATOM 1146 O O . LYS A 1 146 ? 7.124 -3.110 -15.320 1.00 67.50 146 LYS A O 1
ATOM 1151 N N . ILE A 1 147 ? 6.788 -1.878 -13.472 1.00 57.12 147 ILE A N 1
ATOM 1152 C CA . ILE A 1 147 ? 6.899 -0.573 -14.136 1.00 57.12 147 ILE A CA 1
ATOM 1153 C C . ILE A 1 147 ? 8.315 -0.389 -14.684 1.00 57.12 147 ILE A C 1
ATOM 1155 O O . ILE A 1 147 ? 8.464 -0.027 -15.852 1.00 57.12 147 ILE A O 1
ATOM 1159 N N . GLY A 1 148 ? 9.341 -0.713 -13.891 1.00 58.81 148 GLY A N 1
ATOM 1160 C CA . GLY A 1 148 ? 10.731 -0.738 -14.338 1.00 58.81 148 GLY A CA 1
ATOM 1161 C C . GLY A 1 148 ? 10.908 -1.624 -15.571 1.00 58.81 148 GLY A C 1
ATOM 1162 O O . GLY A 1 148 ? 11.424 -1.165 -16.590 1.00 58.81 148 GLY A O 1
ATOM 1163 N N . GLY A 1 149 ? 10.379 -2.849 -15.538 1.00 67.62 149 GLY A N 1
ATOM 1164 C CA . GLY A 1 149 ? 10.393 -3.781 -16.668 1.00 67.62 149 GLY A CA 1
ATOM 1165 C C . GLY A 1 149 ? 9.724 -3.224 -17.931 1.00 67.62 149 GLY A C 1
ATOM 1166 O O . GLY A 1 149 ? 10.289 -3.319 -19.021 1.00 67.62 149 GLY A O 1
ATOM 1167 N N . VAL A 1 150 ? 8.561 -2.574 -17.808 1.00 63.47 150 VAL A N 1
ATOM 1168 C CA . VAL A 1 150 ? 7.871 -1.926 -18.942 1.00 63.47 150 VAL A CA 1
ATOM 1169 C C . VAL A 1 150 ? 8.691 -0.767 -19.511 1.00 63.47 150 VAL A C 1
ATOM 1171 O O . VAL A 1 150 ? 8.753 -0.598 -20.731 1.00 63.47 150 VAL A O 1
ATOM 1174 N N . VAL A 1 151 ? 9.332 0.034 -18.655 1.00 59.59 151 VAL A N 1
ATOM 1175 C CA . VAL A 1 151 ? 10.211 1.128 -19.089 1.00 59.59 151 VAL A CA 1
ATOM 1176 C C . VAL A 1 151 ? 11.415 0.573 -19.850 1.00 59.59 151 VAL A C 1
ATOM 1178 O O . VAL A 1 151 ? 11.672 1.022 -20.968 1.00 59.59 151 VAL A O 1
ATOM 1181 N N . PHE A 1 152 ? 12.095 -0.446 -19.318 1.00 70.25 152 PHE A N 1
ATOM 1182 C CA . PHE A 1 152 ? 13.210 -1.104 -20.007 1.00 70.25 152 PHE A CA 1
ATOM 1183 C C . PHE A 1 152 ? 12.786 -1.713 -21.346 1.00 70.25 152 PHE A C 1
ATOM 1185 O O . PHE A 1 152 ? 13.477 -1.523 -22.346 1.00 70.25 152 PHE A O 1
ATOM 1192 N N . ALA A 1 153 ? 11.621 -2.363 -21.412 1.00 68.56 153 ALA A N 1
ATOM 1193 C CA . ALA A 1 153 ? 11.088 -2.907 -22.659 1.00 68.56 153 ALA A CA 1
ATOM 1194 C C . ALA A 1 153 ? 10.821 -1.809 -23.704 1.00 68.56 153 ALA A C 1
ATOM 1196 O O . ALA A 1 153 ? 11.152 -1.977 -24.878 1.00 68.56 153 ALA A O 1
ATOM 1197 N N . LYS A 1 154 ? 10.276 -0.655 -23.290 1.00 64.56 154 LYS A N 1
ATOM 1198 C CA . LYS A 1 154 ? 10.066 0.497 -24.182 1.00 64.56 154 LYS A CA 1
ATOM 1199 C C . LYS A 1 154 ? 11.379 1.096 -24.671 1.00 64.56 154 LYS A C 1
ATOM 1201 O O . LYS A 1 154 ? 11.477 1.415 -25.852 1.00 64.56 154 LYS A O 1
ATOM 1206 N N . VAL A 1 155 ? 12.379 1.234 -23.799 1.00 71.25 155 VAL A N 1
ATOM 1207 C CA . VAL A 1 155 ? 13.716 1.714 -24.183 1.00 71.25 155 VAL A CA 1
ATOM 1208 C C . VAL A 1 155 ? 14.371 0.736 -25.159 1.00 71.25 155 VAL A C 1
ATOM 1210 O O . VAL A 1 155 ? 14.876 1.166 -26.193 1.00 71.25 155 VAL A O 1
ATOM 1213 N N . GLY A 1 156 ? 14.292 -0.571 -24.896 1.00 74.19 156 GLY A N 1
ATOM 1214 C CA . GLY A 1 156 ? 14.791 -1.610 -25.798 1.00 74.19 156 GLY A CA 1
ATOM 1215 C C . GLY A 1 156 ? 14.102 -1.576 -27.163 1.00 74.19 156 GLY A C 1
ATOM 1216 O O . GLY A 1 156 ? 14.768 -1.546 -28.198 1.00 74.19 156 GLY A O 1
ATOM 1217 N N . TYR A 1 157 ? 12.771 -1.484 -27.184 1.00 77.06 157 TYR A N 1
ATOM 1218 C CA . TYR A 1 157 ? 12.012 -1.330 -28.424 1.00 77.06 157 TYR A CA 1
ATOM 1219 C C . TYR A 1 157 ? 12.388 -0.045 -29.172 1.00 77.06 157 TYR A C 1
ATOM 1221 O O . TYR A 1 157 ? 12.611 -0.085 -30.379 1.00 77.06 157 TYR A O 1
ATOM 1229 N N . ALA A 1 158 ? 12.503 1.088 -28.475 1.00 70.88 158 ALA A N 1
ATOM 1230 C CA . ALA A 1 158 ? 12.903 2.359 -29.070 1.00 70.88 158 ALA A CA 1
ATOM 1231 C C . ALA A 1 158 ? 14.330 2.307 -29.634 1.00 70.88 158 ALA A C 1
ATOM 1233 O O . ALA A 1 158 ? 14.575 2.863 -30.701 1.00 70.88 158 ALA A O 1
ATOM 1234 N N . ALA A 1 159 ? 15.252 1.601 -28.976 1.00 76.12 159 ALA A N 1
ATOM 1235 C CA . ALA A 1 159 ? 16.599 1.373 -29.485 1.00 76.12 159 ALA A CA 1
ATOM 1236 C C . ALA A 1 159 ? 16.574 0.540 -30.777 1.00 76.12 159 ALA A C 1
ATOM 1238 O O . ALA A 1 159 ? 17.172 0.940 -31.773 1.00 76.12 159 ALA A O 1
ATOM 1239 N N . ILE A 1 160 ? 15.817 -0.563 -30.809 1.00 76.50 160 ILE A N 1
ATOM 1240 C CA . ILE A 1 160 ? 15.662 -1.409 -32.007 1.00 76.50 160 ILE A CA 1
ATOM 1241 C C . ILE A 1 160 ? 14.991 -0.631 -33.147 1.00 76.50 160 ILE A C 1
ATOM 1243 O O . ILE A 1 160 ? 15.472 -0.639 -34.282 1.00 76.50 160 ILE A O 1
ATOM 1247 N N . ALA A 1 161 ? 13.908 0.091 -32.857 1.00 75.06 161 ALA A N 1
ATOM 1248 C CA . ALA A 1 161 ? 13.221 0.940 -33.825 1.00 75.06 161 ALA A CA 1
ATOM 1249 C C . ALA A 1 161 ? 14.114 2.098 -34.309 1.00 75.06 161 ALA A C 1
ATOM 1251 O O . ALA A 1 161 ? 14.071 2.468 -35.486 1.00 75.06 161 ALA A O 1
ATOM 1252 N N . GLY A 1 162 ? 14.956 2.648 -33.433 1.00 75.06 162 GLY A N 1
ATOM 1253 C CA . GLY A 1 162 ? 15.961 3.661 -33.747 1.00 75.06 162 GLY A CA 1
ATOM 1254 C C . GLY A 1 162 ? 17.041 3.129 -34.684 1.00 75.06 162 GLY A C 1
ATOM 1255 O O . GLY A 1 162 ? 17.360 3.779 -35.676 1.00 75.06 162 GLY A O 1
ATOM 1256 N N . ILE A 1 163 ? 17.533 1.912 -34.444 1.00 81.62 163 ILE A N 1
ATOM 1257 C CA . ILE A 1 163 ? 18.459 1.226 -35.353 1.00 81.62 163 ILE A CA 1
ATOM 1258 C C . ILE A 1 163 ? 17.782 1.003 -36.705 1.00 81.62 163 ILE A C 1
ATOM 1260 O O . ILE A 1 163 ? 18.326 1.405 -37.727 1.00 81.62 163 ILE A O 1
ATOM 1264 N N . TYR A 1 164 ? 16.568 0.450 -36.730 1.00 82.19 164 TYR A N 1
ATOM 1265 C CA . TYR A 1 164 ? 15.844 0.176 -37.973 1.00 82.19 164 TYR A CA 1
ATOM 1266 C C . TYR A 1 164 ? 15.573 1.447 -38.800 1.00 82.19 164 TYR A C 1
ATOM 1268 O O . TYR A 1 164 ? 15.850 1.497 -40.002 1.00 82.19 164 TYR A O 1
ATOM 1276 N N . SER A 1 165 ? 15.058 2.500 -38.162 1.00 77.62 165 SER A N 1
ATOM 1277 C CA . SER A 1 165 ? 14.792 3.787 -38.817 1.00 77.62 165 SER A CA 1
ATOM 1278 C C . SER A 1 165 ? 16.081 4.503 -39.227 1.00 77.62 165 SER A C 1
ATOM 1280 O O . SER A 1 165 ? 16.141 5.053 -40.328 1.00 77.62 165 SER A O 1
ATOM 1282 N N . GLY A 1 166 ? 17.130 4.421 -38.406 1.00 77.25 166 GLY A N 1
ATOM 1283 C CA . GLY A 1 166 ? 18.472 4.901 -38.710 1.00 77.25 166 GLY A CA 1
ATOM 1284 C C . GLY A 1 166 ? 19.057 4.213 -39.939 1.00 77.25 166 GLY A C 1
ATOM 1285 O O . GLY A 1 166 ? 19.476 4.897 -40.871 1.00 77.25 166 GLY A O 1
ATOM 1286 N N . SER A 1 167 ? 18.993 2.880 -40.009 1.00 78.19 167 SER A N 1
ATOM 1287 C CA . SER A 1 167 ? 19.414 2.096 -41.175 1.00 78.19 167 SER A CA 1
ATOM 1288 C C . SER A 1 167 ? 18.624 2.479 -42.423 1.00 78.19 167 SER A C 1
ATOM 1290 O O . SER A 1 167 ? 19.218 2.722 -43.473 1.00 78.19 167 SER A O 1
ATOM 1292 N N . LYS A 1 168 ? 17.295 2.615 -42.321 1.00 80.12 168 LYS A N 1
ATOM 1293 C CA . LYS A 1 168 ? 16.449 3.040 -43.446 1.00 80.12 168 LYS A CA 1
ATOM 1294 C C . LYS A 1 168 ? 16.802 4.452 -43.926 1.00 80.12 168 LYS A C 1
ATOM 1296 O O . LYS A 1 168 ? 16.866 4.686 -45.131 1.00 80.12 168 LYS A O 1
ATOM 1301 N N . ALA A 1 169 ? 17.069 5.382 -43.009 1.00 78.06 169 ALA A N 1
ATOM 1302 C CA . ALA A 1 169 ? 17.484 6.745 -43.332 1.00 78.06 169 ALA A CA 1
ATOM 1303 C C . ALA A 1 169 ? 18.884 6.795 -43.966 1.00 78.06 169 ALA A C 1
ATOM 1305 O O . ALA A 1 169 ? 19.107 7.578 -44.890 1.00 78.06 169 ALA A O 1
ATOM 1306 N N . LEU A 1 170 ? 19.806 5.942 -43.514 1.00 79.56 170 LEU A N 1
ATOM 1307 C CA . LEU A 1 170 ? 21.140 5.780 -44.094 1.00 79.56 170 LEU A CA 1
ATOM 1308 C C . LEU A 1 170 ? 21.052 5.245 -45.525 1.00 79.56 170 LEU A C 1
ATOM 1310 O O . LEU A 1 170 ? 21.611 5.853 -46.434 1.00 79.56 170 LEU A O 1
ATOM 1314 N N . ILE A 1 171 ? 20.271 4.185 -45.746 1.00 79.56 171 ILE A N 1
ATOM 1315 C CA . ILE A 1 171 ? 20.024 3.612 -47.076 1.00 79.56 171 ILE A CA 1
ATOM 1316 C C . ILE A 1 171 ? 19.383 4.654 -48.000 1.00 79.56 171 ILE A C 1
ATOM 1318 O O . ILE A 1 171 ? 19.841 4.835 -49.125 1.00 79.56 171 ILE A O 1
ATOM 1322 N N . ALA A 1 172 ? 18.378 5.394 -47.523 1.00 77.94 172 ALA A N 1
ATOM 1323 C CA . ALA A 1 172 ? 17.715 6.435 -48.308 1.00 77.94 172 ALA A CA 1
ATOM 1324 C C . ALA A 1 172 ? 18.630 7.636 -48.622 1.00 77.94 172 ALA A C 1
ATOM 1326 O O . ALA A 1 172 ? 18.498 8.263 -49.676 1.00 77.94 172 ALA A O 1
ATOM 1327 N N . ARG A 1 173 ? 19.568 7.981 -47.729 1.00 77.69 173 ARG A N 1
ATOM 1328 C CA . ARG A 1 173 ? 20.591 9.008 -47.992 1.00 77.69 173 ARG A CA 1
ATOM 1329 C C . ARG A 1 173 ? 21.622 8.529 -49.004 1.00 77.69 173 ARG A C 1
ATOM 1331 O O . ARG A 1 173 ? 21.958 9.281 -49.910 1.00 77.69 173 ARG A O 1
ATOM 1338 N N . VAL A 1 174 ? 22.074 7.283 -48.889 1.00 79.50 174 VAL A N 1
ATOM 1339 C CA . VAL A 1 174 ? 23.006 6.667 -49.843 1.00 79.50 174 VAL A CA 1
ATOM 1340 C C . VAL A 1 174 ? 22.357 6.522 -51.223 1.00 79.50 174 VAL A C 1
ATOM 1342 O O . VAL A 1 174 ? 22.993 6.804 -52.235 1.00 79.50 174 VAL A O 1
ATOM 1345 N N . SER A 1 175 ? 21.068 6.178 -51.296 1.00 74.38 175 SER A N 1
ATOM 1346 C CA . SER A 1 175 ? 20.351 6.060 -52.572 1.00 74.38 175 SER A CA 1
ATOM 1347 C C . SER A 1 175 ? 20.140 7.410 -53.269 1.00 74.38 175 SER A C 1
ATOM 1349 O O . SER A 1 175 ? 20.104 7.462 -54.498 1.00 74.38 175 SER A O 1
ATOM 1351 N N . LYS A 1 176 ? 20.029 8.502 -52.501 1.00 82.88 176 LYS A N 1
ATOM 1352 C CA . LYS A 1 176 ? 19.941 9.884 -53.007 1.00 82.88 176 LYS A CA 1
ATOM 1353 C C . LYS A 1 176 ? 21.302 10.550 -53.232 1.00 82.88 176 LYS A C 1
ATOM 1355 O O . LYS A 1 176 ? 21.340 11.678 -53.717 1.00 82.88 176 LYS A O 1
ATOM 1360 N N . ALA A 1 177 ? 22.402 9.892 -52.875 1.00 79.44 177 ALA A N 1
ATOM 1361 C CA . ALA A 1 177 ? 23.730 10.439 -53.092 1.00 79.44 177 ALA A CA 1
ATOM 1362 C C . ALA A 1 177 ? 24.065 10.486 -54.599 1.00 79.44 177 ALA A C 1
ATOM 1364 O O . ALA A 1 177 ? 23.567 9.648 -55.361 1.00 79.44 177 ALA A O 1
ATOM 1365 N N . PRO A 1 178 ? 24.912 11.438 -55.031 1.00 81.62 178 PRO A N 1
ATOM 1366 C CA . PRO A 1 178 ? 25.423 11.492 -56.398 1.00 81.62 178 PRO A CA 1
ATOM 1367 C C . PRO A 1 178 ? 26.064 10.164 -56.824 1.00 81.62 178 PRO A C 1
ATOM 1369 O O . PRO A 1 178 ? 26.653 9.464 -55.997 1.00 81.62 178 PRO A O 1
ATOM 1372 N N . ASP A 1 179 ? 26.010 9.835 -58.116 1.00 84.31 179 ASP A N 1
ATOM 1373 C CA . ASP A 1 179 ? 26.445 8.520 -58.613 1.00 84.31 179 ASP A CA 1
ATOM 1374 C C . ASP A 1 179 ? 27.922 8.208 -58.329 1.00 84.31 179 ASP A C 1
ATOM 1376 O O . ASP A 1 179 ? 28.270 7.049 -58.109 1.00 84.31 179 ASP A O 1
ATOM 1380 N N . TRP A 1 180 ? 28.780 9.228 -58.198 1.00 78.31 180 TRP A N 1
ATOM 1381 C CA . TRP A 1 180 ? 30.177 9.049 -57.789 1.00 78.31 180 TRP A CA 1
ATOM 1382 C C . TRP A 1 180 ? 30.327 8.525 -56.349 1.00 78.31 180 TRP A C 1
ATOM 1384 O O . TRP A 1 180 ? 31.243 7.753 -56.081 1.00 78.31 180 TRP A O 1
ATOM 1394 N N . VAL A 1 181 ? 29.417 8.876 -55.429 1.00 81.19 181 VAL A N 1
ATOM 1395 C CA . VAL A 1 181 ? 29.423 8.379 -54.038 1.00 81.19 181 VAL A CA 1
ATOM 1396 C C . VAL A 1 181 ? 28.994 6.918 -53.995 1.00 81.19 181 VAL A C 1
ATOM 1398 O O . VAL A 1 181 ? 29.579 6.121 -53.266 1.00 81.19 181 VAL A O 1
ATOM 1401 N N . LYS A 1 182 ? 27.992 6.546 -54.798 1.00 81.62 182 LYS A N 1
ATOM 1402 C CA . LYS A 1 182 ? 27.557 5.149 -54.932 1.00 81.62 182 LYS A CA 1
ATOM 1403 C C . LYS A 1 182 ? 28.664 4.299 -55.536 1.00 81.62 182 LYS A C 1
ATOM 1405 O O . LYS A 1 182 ? 28.939 3.222 -55.021 1.00 81.62 182 LYS A O 1
ATOM 1410 N N . LEU A 1 183 ? 29.331 4.806 -56.575 1.00 80.75 183 LEU A N 1
ATOM 1411 C CA . LEU A 1 183 ? 30.474 4.141 -57.191 1.00 80.75 183 LEU A CA 1
ATOM 1412 C C . LEU A 1 183 ? 31.629 3.997 -56.189 1.00 80.75 183 LEU A C 1
ATOM 1414 O O . LEU A 1 183 ? 32.187 2.915 -56.071 1.00 80.75 183 LEU A O 1
ATOM 1418 N N . ALA A 1 184 ? 31.933 5.037 -55.406 1.00 81.44 184 ALA A N 1
ATOM 1419 C CA . ALA A 1 184 ? 32.949 4.987 -54.354 1.00 81.44 184 ALA A CA 1
ATOM 1420 C C . ALA A 1 184 ? 32.600 3.990 -53.232 1.00 81.44 184 ALA A C 1
ATOM 1422 O O . ALA A 1 184 ? 33.480 3.272 -52.768 1.00 81.44 184 ALA A O 1
ATOM 1423 N N . LEU A 1 185 ? 31.329 3.890 -52.826 1.00 80.88 185 LEU A N 1
ATOM 1424 C CA . LEU A 1 185 ? 30.858 2.881 -51.868 1.00 80.88 185 LEU A CA 1
ATOM 1425 C C . LEU A 1 185 ? 30.928 1.460 -52.436 1.00 80.88 185 LEU A C 1
ATOM 1427 O O . LEU A 1 185 ? 31.293 0.537 -51.714 1.00 80.88 185 LEU A O 1
ATOM 1431 N N . LEU A 1 186 ? 30.604 1.277 -53.717 1.00 80.12 186 LEU A N 1
ATOM 1432 C CA . LEU A 1 186 ? 30.634 -0.023 -54.389 1.00 80.12 186 LEU A CA 1
ATOM 1433 C C . LEU A 1 186 ? 32.081 -0.487 -54.598 1.00 80.12 186 LEU A C 1
ATOM 1435 O O . LEU A 1 186 ? 32.419 -1.613 -54.247 1.00 80.12 186 LEU A O 1
ATOM 1439 N N . VAL A 1 187 ? 32.959 0.402 -55.069 1.00 80.38 187 VAL A N 1
ATOM 1440 C CA . VAL A 1 187 ? 34.402 0.154 -55.204 1.00 80.38 187 VAL A CA 1
ATOM 1441 C C . VAL A 1 187 ? 35.053 -0.039 -53.836 1.00 80.38 187 VAL A C 1
ATOM 1443 O O . VAL A 1 187 ? 35.852 -0.953 -53.673 1.00 80.38 187 VAL A O 1
ATOM 1446 N N . GLY A 1 188 ? 34.681 0.755 -52.830 1.00 78.62 188 GLY A N 1
ATOM 1447 C CA . GLY A 1 188 ? 35.153 0.602 -51.454 1.00 78.62 188 GLY A CA 1
ATOM 1448 C C . GLY A 1 188 ? 34.707 -0.719 -50.826 1.00 78.62 188 GLY A C 1
ATOM 1449 O O . GLY A 1 188 ? 35.518 -1.417 -50.228 1.00 78.62 188 GLY A O 1
ATOM 1450 N N . GLY A 1 189 ? 33.447 -1.117 -51.022 1.00 77.31 189 GLY A N 1
ATOM 1451 C CA . GLY A 1 189 ? 32.935 -2.422 -50.601 1.00 77.31 189 GLY A CA 1
ATOM 1452 C C . GLY A 1 189 ? 33.638 -3.575 -51.317 1.00 77.31 189 GLY A C 1
ATOM 1453 O O . GLY A 1 189 ? 34.054 -4.538 -50.678 1.00 77.31 189 GLY A O 1
ATOM 1454 N N . LEU A 1 190 ? 33.858 -3.448 -52.628 1.00 78.06 190 LEU A N 1
ATOM 1455 C CA . LEU A 1 190 ? 34.612 -4.417 -53.419 1.00 78.06 190 LEU A CA 1
ATOM 1456 C C . LEU A 1 190 ? 36.079 -4.495 -52.969 1.00 78.06 190 LEU A C 1
ATOM 1458 O O . LEU A 1 190 ? 36.632 -5.585 -52.918 1.00 78.06 190 LEU A O 1
ATOM 1462 N N . PHE A 1 191 ? 36.694 -3.377 -52.580 1.00 78.25 191 PHE A N 1
ATOM 1463 C CA . PHE A 1 191 ? 38.048 -3.325 -52.027 1.00 78.25 191 PHE A CA 1
ATOM 1464 C C . PHE A 1 191 ? 38.123 -3.984 -50.646 1.00 78.25 191 PHE A C 1
ATOM 1466 O O . PHE A 1 191 ? 39.041 -4.755 -50.387 1.00 78.25 191 PHE A O 1
ATOM 1473 N N . VAL A 1 192 ? 37.125 -3.763 -49.785 1.00 79.94 192 VAL A N 1
ATOM 1474 C CA . VAL A 1 192 ? 36.997 -4.482 -48.509 1.00 79.94 192 VAL A CA 1
ATOM 1475 C C . VAL A 1 192 ? 36.867 -5.983 -48.748 1.00 79.94 192 VAL A C 1
ATOM 1477 O O . VAL A 1 192 ? 37.464 -6.763 -48.018 1.00 79.94 192 VAL A O 1
ATOM 1480 N N . VAL A 1 193 ? 36.145 -6.405 -49.789 1.00 79.38 193 VAL A N 1
ATOM 1481 C CA . VAL A 1 193 ? 36.044 -7.817 -50.168 1.00 79.38 193 VAL A CA 1
ATOM 1482 C C . VAL A 1 193 ? 37.330 -8.312 -50.836 1.00 79.38 193 VAL A C 1
ATOM 1484 O O . VAL A 1 193 ? 37.728 -9.430 -50.580 1.00 79.38 193 VAL A O 1
ATOM 1487 N N . LEU A 1 194 ? 38.043 -7.568 -51.664 1.00 79.31 194 LEU A N 1
ATOM 1488 C CA . LEU A 1 194 ? 39.219 -8.112 -52.360 1.00 79.31 194 LEU A CA 1
ATOM 1489 C C . LEU A 1 194 ? 40.501 -8.053 -51.519 1.00 79.31 194 LEU A C 1
ATOM 1491 O O . LEU A 1 194 ? 41.392 -8.875 -51.723 1.00 79.31 194 LEU A O 1
ATOM 1495 N N . HIS A 1 195 ? 40.593 -7.132 -50.557 1.00 77.25 195 HIS A N 1
ATOM 1496 C CA . HIS A 1 195 ? 41.802 -6.921 -49.769 1.00 77.25 195 HIS A CA 1
ATOM 1497 C C . HIS A 1 195 ? 41.736 -7.650 -48.409 1.00 77.25 195 HIS A C 1
ATOM 1499 O O . HIS A 1 195 ? 40.885 -7.319 -47.574 1.00 77.25 195 HIS A O 1
ATOM 1505 N N . PRO A 1 196 ? 42.642 -8.608 -48.127 1.00 77.69 196 PRO A N 1
ATOM 1506 C CA . PRO A 1 196 ? 42.599 -9.426 -46.910 1.00 77.69 196 PRO A CA 1
ATOM 1507 C C . PRO A 1 196 ? 42.716 -8.592 -45.624 1.00 77.69 196 PRO A C 1
ATOM 1509 O O . PRO A 1 196 ? 41.960 -8.818 -44.678 1.00 77.69 196 PRO A O 1
ATOM 1512 N N . ASP A 1 197 ? 43.558 -7.553 -45.617 1.00 78.94 197 ASP A N 1
ATOM 1513 C CA . ASP A 1 197 ? 43.704 -6.666 -44.450 1.00 78.94 197 ASP A CA 1
ATOM 1514 C C . ASP A 1 197 ? 42.455 -5.819 -44.167 1.00 78.94 197 ASP A C 1
ATOM 1516 O O . ASP A 1 197 ? 42.161 -5.492 -43.016 1.00 78.94 197 ASP A O 1
ATOM 1520 N N . ALA A 1 198 ? 41.687 -5.469 -45.204 1.00 76.31 198 ALA A N 1
ATOM 1521 C CA . ALA A 1 198 ? 40.461 -4.696 -45.044 1.00 76.31 198 ALA A CA 1
ATOM 1522 C C . ALA A 1 198 ? 39.335 -5.568 -44.466 1.00 76.31 198 ALA A C 1
ATOM 1524 O O . ALA A 1 198 ? 38.639 -5.129 -43.546 1.00 76.31 198 ALA A O 1
ATOM 1525 N N . ARG A 1 199 ? 39.217 -6.830 -44.912 1.00 76.00 199 ARG A N 1
ATOM 1526 C CA . ARG A 1 199 ? 38.327 -7.823 -44.282 1.00 76.00 199 ARG A CA 1
ATOM 1527 C C . ARG A 1 199 ? 38.664 -8.024 -42.809 1.00 76.00 199 ARG A C 1
ATOM 1529 O O . ARG A 1 199 ? 37.757 -8.028 -41.983 1.00 76.00 199 ARG A O 1
ATOM 1536 N N . ALA A 1 200 ? 39.950 -8.157 -42.478 1.00 79.06 200 ALA A N 1
ATOM 1537 C CA . ALA A 1 200 ? 40.399 -8.374 -41.106 1.00 79.06 200 ALA A CA 1
ATOM 1538 C C . ALA A 1 200 ? 40.045 -7.194 -40.185 1.00 79.06 200 ALA A C 1
ATOM 1540 O O . ALA A 1 200 ? 39.579 -7.405 -39.069 1.00 79.06 200 ALA A O 1
ATOM 1541 N N . ARG A 1 201 ? 40.182 -5.947 -40.660 1.00 78.25 201 ARG A N 1
ATOM 1542 C CA . ARG A 1 201 ? 39.791 -4.751 -39.889 1.00 78.25 201 ARG A CA 1
ATOM 1543 C C . ARG A 1 201 ? 38.286 -4.672 -39.639 1.00 78.25 201 ARG A C 1
ATOM 1545 O O . ARG A 1 201 ? 37.879 -4.340 -38.530 1.00 78.25 201 ARG A O 1
ATOM 1552 N N . VAL A 1 202 ? 37.466 -5.004 -40.637 1.00 79.31 202 VAL A N 1
ATOM 1553 C CA . VAL A 1 202 ? 36.001 -5.029 -40.487 1.00 79.31 202 VAL A CA 1
ATOM 1554 C C . VAL A 1 202 ? 35.562 -6.170 -39.572 1.00 79.31 202 VAL A C 1
ATOM 1556 O O . VAL A 1 202 ? 34.749 -5.948 -38.679 1.00 79.31 202 VAL A O 1
ATOM 1559 N N . ALA A 1 203 ? 36.133 -7.365 -39.739 1.00 78.44 203 ALA A N 1
ATOM 1560 C CA . ALA A 1 203 ? 35.865 -8.511 -38.877 1.00 78.44 203 ALA A CA 1
ATOM 1561 C C . ALA A 1 203 ? 36.266 -8.230 -37.422 1.00 78.44 203 ALA A C 1
ATOM 1563 O O . ALA A 1 203 ? 35.483 -8.519 -36.524 1.00 78.44 203 ALA A O 1
ATOM 1564 N N . ASN A 1 204 ? 37.421 -7.599 -37.184 1.00 81.56 204 ASN A N 1
ATOM 1565 C CA . ASN A 1 204 ? 37.843 -7.186 -35.844 1.00 81.56 204 ASN A CA 1
ATOM 1566 C C . ASN A 1 204 ? 36.914 -6.123 -35.251 1.00 81.56 204 ASN A C 1
ATOM 1568 O O . ASN A 1 204 ? 36.543 -6.234 -34.090 1.00 81.56 204 ASN A O 1
ATOM 1572 N N . GLY A 1 205 ? 36.482 -5.131 -36.037 1.00 77.81 205 GLY A N 1
ATOM 1573 C CA . GLY A 1 205 ? 35.511 -4.135 -35.576 1.00 77.81 205 GLY A CA 1
ATOM 1574 C C . GLY A 1 205 ? 34.172 -4.761 -35.176 1.00 77.81 205 GLY A C 1
ATOM 1575 O O . GLY A 1 205 ? 33.641 -4.452 -34.113 1.00 77.81 205 GLY A O 1
ATOM 1576 N N . LEU A 1 206 ? 33.656 -5.694 -35.985 1.00 75.69 206 LEU A N 1
ATOM 1577 C CA . LEU A 1 206 ? 32.446 -6.454 -35.658 1.00 75.69 206 LEU A CA 1
ATOM 1578 C C . LEU A 1 206 ? 32.644 -7.305 -34.402 1.00 75.69 206 LEU A C 1
ATOM 1580 O O . LEU A 1 206 ? 31.771 -7.354 -33.540 1.00 75.69 206 LEU A O 1
ATOM 1584 N N . ARG A 1 207 ? 33.797 -7.964 -34.295 1.00 76.75 207 ARG A N 1
ATOM 1585 C CA . ARG A 1 207 ? 34.117 -8.861 -33.191 1.00 76.75 207 ARG A CA 1
ATOM 1586 C C . ARG A 1 207 ? 34.229 -8.113 -31.863 1.00 76.75 207 ARG A C 1
ATOM 1588 O O . ARG A 1 207 ? 33.650 -8.582 -30.900 1.00 76.75 207 ARG A O 1
ATOM 1595 N N . VAL A 1 208 ? 34.841 -6.928 -31.831 1.00 79.19 208 VAL A N 1
ATOM 1596 C CA . VAL A 1 208 ? 34.901 -6.071 -30.630 1.00 79.19 208 VAL A CA 1
ATOM 1597 C C . VAL A 1 208 ? 33.501 -5.655 -30.166 1.00 79.19 208 VAL A C 1
ATOM 1599 O O . VAL A 1 208 ? 33.215 -5.662 -28.972 1.00 79.19 208 VAL A O 1
ATOM 1602 N N . VAL A 1 209 ? 32.600 -5.338 -31.101 1.00 74.94 209 VAL A N 1
ATOM 1603 C CA . VAL A 1 209 ? 31.203 -5.007 -30.769 1.00 74.94 209 VAL A CA 1
ATOM 1604 C C . VAL A 1 209 ? 30.460 -6.233 -30.228 1.00 74.94 209 VAL A C 1
ATOM 1606 O O . VAL A 1 209 ? 29.752 -6.126 -29.230 1.00 74.94 209 VAL A O 1
ATOM 1609 N N . PHE A 1 210 ? 30.633 -7.403 -30.850 1.00 71.00 210 PHE A N 1
ATOM 1610 C CA . PHE A 1 210 ? 30.002 -8.646 -30.396 1.00 71.00 210 PHE A CA 1
ATOM 1611 C C . PHE A 1 210 ? 30.567 -9.159 -29.068 1.00 71.00 210 PHE A C 1
ATOM 1613 O O . PHE A 1 210 ? 29.796 -9.638 -28.245 1.00 71.00 210 PHE A O 1
ATOM 1620 N N . GLU A 1 211 ? 31.873 -9.038 -28.835 1.00 75.75 211 GLU A N 1
ATOM 1621 C CA . GLU A 1 211 ? 32.520 -9.385 -27.566 1.00 75.75 211 GLU A CA 1
ATOM 1622 C C . GLU A 1 211 ? 32.043 -8.462 -26.444 1.00 75.75 211 GLU A C 1
ATOM 1624 O O . GLU A 1 211 ? 31.648 -8.964 -25.399 1.00 75.75 211 GLU A O 1
ATOM 1629 N N . GLY A 1 212 ? 31.942 -7.149 -26.682 1.00 71.69 212 GLY A N 1
ATOM 1630 C CA . GLY A 1 212 ? 31.392 -6.217 -25.691 1.00 71.69 212 GLY A CA 1
ATOM 1631 C C . GLY A 1 212 ? 29.927 -6.499 -25.333 1.00 71.69 212 GLY A C 1
ATOM 1632 O O . GLY A 1 212 ? 29.530 -6.367 -24.177 1.00 71.69 212 GLY A O 1
ATOM 1633 N N . ILE A 1 213 ? 29.114 -6.944 -26.299 1.00 71.12 213 ILE A N 1
ATOM 1634 C CA . ILE A 1 213 ? 27.739 -7.395 -26.030 1.00 71.12 213 ILE A CA 1
ATOM 1635 C C . ILE A 1 213 ? 27.753 -8.721 -25.259 1.00 71.12 213 ILE A C 1
ATOM 1637 O O . ILE A 1 213 ? 27.029 -8.861 -24.274 1.00 71.12 213 ILE A O 1
ATOM 1641 N N . ALA A 1 214 ? 28.573 -9.688 -25.675 1.00 69.75 214 ALA A N 1
ATOM 1642 C CA . ALA A 1 214 ? 28.661 -11.002 -25.045 1.00 69.75 214 ALA A CA 1
ATOM 1643 C C . ALA A 1 214 ? 29.169 -10.928 -23.597 1.00 69.75 214 ALA A C 1
ATOM 1645 O O . ALA A 1 214 ? 28.692 -11.682 -22.757 1.00 69.75 214 ALA A O 1
ATOM 1646 N N . GLU A 1 215 ? 30.074 -9.999 -23.292 1.00 74.69 215 GLU A N 1
ATOM 1647 C CA . GLU A 1 215 ? 30.616 -9.763 -21.951 1.00 74.69 215 GLU A CA 1
ATOM 1648 C C . GLU A 1 215 ? 29.590 -9.093 -21.021 1.00 74.69 215 GLU A C 1
ATOM 1650 O O . GLU A 1 215 ? 29.496 -9.440 -19.846 1.00 74.69 215 GLU A O 1
ATOM 1655 N N . ALA A 1 216 ? 28.743 -8.205 -21.552 1.00 69.62 216 ALA A N 1
ATOM 1656 C CA . ALA A 1 216 ? 27.668 -7.565 -20.789 1.00 69.62 216 ALA A CA 1
ATOM 1657 C C . ALA A 1 216 ? 26.422 -8.457 -20.605 1.00 69.62 216 ALA A C 1
ATOM 1659 O O . ALA A 1 216 ? 25.637 -8.257 -19.679 1.00 69.62 216 ALA A O 1
ATOM 1660 N N . THR A 1 217 ? 26.229 -9.450 -21.477 1.00 68.88 217 THR A N 1
ATOM 1661 C CA . THR A 1 217 ? 25.064 -10.351 -21.465 1.00 68.88 217 THR A CA 1
ATOM 1662 C C . THR A 1 217 ? 24.900 -11.146 -20.156 1.00 68.88 217 THR A C 1
ATOM 1664 O O . THR A 1 217 ? 23.796 -11.119 -19.610 1.00 68.88 217 THR A O 1
ATOM 1667 N N . PRO A 1 218 ? 25.923 -11.835 -19.607 1.00 71.94 218 PRO A N 1
ATOM 1668 C CA . PRO A 1 218 ? 25.760 -12.617 -18.380 1.00 71.94 218 PRO A CA 1
ATOM 1669 C C . PRO A 1 218 ? 25.412 -11.745 -17.168 1.00 71.94 218 PRO A C 1
ATOM 1671 O O . PRO A 1 218 ? 24.533 -12.122 -16.402 1.00 71.94 218 PRO A O 1
ATOM 1674 N N . PHE A 1 219 ? 26.006 -10.553 -17.050 1.00 69.44 219 PHE A N 1
ATOM 1675 C CA . PHE A 1 219 ? 25.707 -9.609 -15.967 1.00 69.44 219 PHE A CA 1
ATOM 1676 C C . PHE A 1 219 ? 24.244 -9.141 -15.997 1.00 69.44 219 PHE A C 1
ATOM 1678 O O . PHE A 1 219 ? 23.559 -9.122 -14.978 1.00 69.44 219 PHE A O 1
ATOM 1685 N N . VAL A 1 220 ? 23.728 -8.823 -17.188 1.00 69.19 220 VAL A N 1
ATOM 1686 C CA . VAL A 1 220 ? 22.327 -8.410 -17.357 1.00 69.19 220 VAL A CA 1
ATOM 1687 C C . VAL A 1 220 ? 21.365 -9.570 -17.080 1.00 69.19 220 VAL A C 1
ATOM 1689 O O . VAL A 1 220 ? 20.326 -9.361 -16.460 1.00 69.19 220 VAL A O 1
ATOM 1692 N N . ILE A 1 221 ? 21.692 -10.793 -17.511 1.00 66.69 221 ILE A N 1
ATOM 1693 C CA . ILE A 1 221 ? 20.845 -11.973 -17.276 1.00 66.69 221 ILE A CA 1
ATOM 1694 C C . ILE A 1 221 ? 20.789 -12.328 -15.786 1.00 66.69 221 ILE A C 1
ATOM 1696 O O . ILE A 1 221 ? 19.709 -12.654 -15.297 1.00 66.69 221 ILE A O 1
ATOM 1700 N N . GLU A 1 222 ? 21.912 -12.257 -15.071 1.00 72.44 222 GLU A N 1
ATOM 1701 C CA . GLU A 1 222 ? 21.978 -12.564 -13.639 1.00 72.44 222 GLU A CA 1
ATOM 1702 C C . GLU A 1 222 ? 21.156 -11.571 -12.806 1.00 72.44 222 GLU A C 1
ATOM 1704 O O . GLU A 1 222 ? 20.316 -11.990 -12.011 1.00 72.44 222 GLU A O 1
ATOM 1709 N N . GLU A 1 223 ? 21.299 -10.269 -13.063 1.00 72.19 223 GLU A N 1
ATOM 1710 C CA . GLU A 1 223 ? 20.511 -9.228 -12.390 1.00 72.19 223 GLU A CA 1
ATOM 1711 C C . GLU A 1 223 ? 19.011 -9.339 -12.701 1.00 72.19 223 GLU A C 1
ATOM 1713 O O . GLU A 1 223 ? 18.165 -9.214 -11.813 1.00 72.19 223 GLU A O 1
ATOM 1718 N N . ILE A 1 224 ? 18.651 -9.645 -13.952 1.00 68.38 224 ILE A N 1
ATOM 1719 C CA . ILE A 1 224 ? 17.252 -9.881 -14.327 1.00 68.38 224 ILE A CA 1
ATOM 1720 C C . ILE A 1 224 ? 16.710 -11.133 -13.628 1.00 68.38 224 ILE A C 1
ATOM 1722 O O . ILE A 1 224 ? 15.588 -11.107 -13.123 1.00 68.38 224 ILE A O 1
ATOM 1726 N N . ALA A 1 225 ? 17.480 -12.221 -13.568 1.00 70.81 225 ALA A N 1
ATOM 1727 C CA . ALA A 1 225 ? 17.068 -13.449 -12.895 1.00 70.81 225 ALA A CA 1
ATOM 1728 C C . ALA A 1 225 ? 16.887 -13.236 -11.385 1.00 70.81 225 ALA A C 1
ATOM 1730 O O . ALA A 1 225 ? 15.883 -13.679 -10.826 1.00 70.81 225 ALA A O 1
ATOM 1731 N N . ALA A 1 226 ? 17.801 -12.505 -10.741 1.00 74.75 226 ALA A N 1
ATOM 1732 C CA . ALA A 1 226 ? 17.699 -12.133 -9.334 1.00 74.75 226 ALA A CA 1
ATOM 1733 C C . ALA A 1 226 ? 16.470 -11.246 -9.068 1.00 74.75 226 ALA A C 1
ATOM 1735 O O . ALA A 1 226 ? 15.709 -11.508 -8.136 1.00 74.75 226 ALA A O 1
ATOM 1736 N N . ALA A 1 227 ? 16.214 -10.254 -9.926 1.00 70.88 227 ALA A N 1
ATOM 1737 C CA . ALA A 1 227 ? 15.034 -9.399 -9.827 1.00 70.88 227 ALA A CA 1
ATOM 1738 C C . ALA A 1 227 ? 13.722 -10.179 -10.028 1.00 70.88 227 ALA A C 1
ATOM 1740 O O . ALA A 1 227 ? 12.748 -9.938 -9.313 1.00 70.88 227 ALA A O 1
ATOM 1741 N N . ILE A 1 228 ? 13.687 -11.138 -10.961 1.00 70.00 228 ILE A N 1
ATOM 1742 C CA . ILE A 1 228 ? 12.526 -12.015 -11.185 1.00 70.00 228 ILE A CA 1
ATOM 1743 C C . ILE A 1 228 ? 12.292 -12.925 -9.975 1.00 70.00 228 ILE A C 1
ATOM 1745 O O . ILE A 1 228 ? 11.151 -13.050 -9.530 1.00 70.00 228 ILE A O 1
ATOM 1749 N N . ALA A 1 229 ? 13.347 -13.533 -9.427 1.00 75.38 229 ALA A N 1
ATOM 1750 C CA . ALA A 1 229 ? 13.246 -14.394 -8.252 1.00 75.38 229 ALA A CA 1
ATOM 1751 C C . ALA A 1 229 ? 12.733 -13.618 -7.026 1.00 75.38 229 ALA A C 1
ATOM 1753 O O . ALA A 1 229 ? 11.815 -14.075 -6.344 1.00 75.38 229 ALA A O 1
ATOM 1754 N N . LEU A 1 230 ? 13.253 -12.406 -6.800 1.00 78.44 230 LEU A N 1
ATOM 1755 C CA . LEU A 1 230 ? 12.796 -11.516 -5.732 1.00 78.44 230 LEU A CA 1
ATOM 1756 C C . LEU A 1 230 ? 11.324 -11.110 -5.919 1.00 78.44 230 LEU A C 1
ATOM 1758 O O . LEU A 1 230 ? 10.543 -11.131 -4.968 1.00 78.44 230 LEU A O 1
ATOM 1762 N N . ALA A 1 231 ? 10.915 -10.793 -7.152 1.00 71.50 231 ALA A N 1
ATOM 1763 C CA . ALA A 1 231 ? 9.524 -10.475 -7.467 1.00 71.50 231 ALA A CA 1
ATOM 1764 C C . ALA A 1 231 ? 8.585 -11.667 -7.224 1.00 71.50 231 ALA A C 1
ATOM 1766 O O . ALA A 1 231 ? 7.492 -11.490 -6.686 1.00 71.50 231 ALA A O 1
ATOM 1767 N N . GLN A 1 232 ? 8.999 -12.884 -7.588 1.00 76.06 232 GLN A N 1
ATOM 1768 C CA . GLN A 1 232 ? 8.212 -14.093 -7.335 1.00 76.06 232 GLN A CA 1
ATOM 1769 C C . GLN A 1 232 ? 8.058 -14.376 -5.840 1.00 76.06 232 GLN A C 1
ATOM 1771 O O . GLN A 1 232 ? 6.951 -14.693 -5.400 1.00 76.06 232 GLN A O 1
ATOM 1776 N N . GLN A 1 233 ? 9.131 -14.217 -5.061 1.00 80.56 233 GLN A N 1
ATOM 1777 C CA . GLN A 1 233 ? 9.077 -14.381 -3.612 1.00 80.56 233 GLN A CA 1
ATOM 1778 C C . GLN A 1 233 ? 8.073 -13.404 -2.987 1.00 80.56 233 GLN A C 1
ATOM 1780 O O . GLN A 1 233 ? 7.145 -13.837 -2.303 1.00 80.56 233 GLN A O 1
ATOM 1785 N N . HIS A 1 234 ? 8.189 -12.108 -3.283 1.00 76.62 234 HIS A N 1
ATOM 1786 C CA . HIS A 1 234 ? 7.280 -11.107 -2.724 1.00 76.62 234 HIS A CA 1
ATOM 1787 C C . HIS A 1 234 ? 5.831 -11.273 -3.184 1.00 76.62 234 HIS A C 1
ATOM 1789 O O . HIS A 1 234 ? 4.925 -11.009 -2.401 1.00 76.62 234 HIS A O 1
ATOM 1795 N N . ASN A 1 235 ? 5.590 -11.760 -4.404 1.00 76.19 235 ASN A N 1
ATOM 1796 C CA . ASN A 1 235 ? 4.236 -12.083 -4.855 1.00 76.19 235 ASN A CA 1
ATOM 1797 C C . ASN A 1 235 ? 3.623 -13.225 -4.023 1.00 76.19 235 ASN A C 1
ATOM 1799 O O . ASN A 1 235 ? 2.471 -13.136 -3.607 1.00 76.19 235 ASN A O 1
ATOM 1803 N N . SER A 1 236 ? 4.398 -14.270 -3.713 1.00 79.00 236 SER A N 1
ATOM 1804 C CA . SER A 1 236 ? 3.911 -15.366 -2.862 1.00 79.00 236 SER A CA 1
ATOM 1805 C C . SER A 1 236 ? 3.619 -14.912 -1.425 1.00 79.00 236 SER A C 1
ATOM 1807 O O . SER A 1 236 ? 2.585 -15.271 -0.861 1.00 79.00 236 SER A O 1
ATOM 1809 N N . GLU A 1 237 ? 4.473 -14.054 -0.858 1.00 79.75 237 GLU A N 1
ATOM 1810 C CA . GLU A 1 237 ? 4.268 -13.448 0.464 1.00 79.75 237 GLU A CA 1
ATOM 1811 C C . GLU A 1 237 ? 3.041 -12.519 0.469 1.00 79.75 237 GLU A C 1
ATOM 1813 O O . GLU A 1 237 ? 2.230 -12.556 1.399 1.00 79.75 237 GLU A O 1
ATOM 1818 N N . ALA A 1 238 ? 2.863 -11.715 -0.586 1.00 75.62 238 ALA A N 1
ATOM 1819 C CA . ALA A 1 238 ? 1.701 -10.848 -0.758 1.00 75.62 238 ALA A CA 1
ATOM 1820 C C . ALA A 1 238 ? 0.410 -11.670 -0.835 1.00 75.62 238 ALA A C 1
ATOM 1822 O O . ALA A 1 238 ? -0.534 -11.385 -0.102 1.00 75.62 238 ALA A O 1
ATOM 1823 N N . GLN A 1 239 ? 0.380 -12.718 -1.659 1.00 77.88 239 GLN A N 1
ATOM 1824 C CA . GLN A 1 239 ? -0.774 -13.610 -1.781 1.00 77.88 239 GLN A CA 1
ATOM 1825 C C . GLN A 1 239 ? -1.117 -14.268 -0.447 1.00 77.88 239 GLN A C 1
ATOM 1827 O O . GLN A 1 239 ? -2.272 -14.246 -0.042 1.00 77.88 239 GLN A O 1
ATOM 1832 N N . GLN A 1 240 ? -0.122 -14.745 0.303 1.00 83.88 240 GLN A N 1
ATOM 1833 C CA . GLN A 1 240 ? -0.362 -15.322 1.623 1.00 83.88 240 GLN A CA 1
ATOM 1834 C C . GLN A 1 240 ? -0.959 -14.302 2.608 1.00 83.88 240 GLN A C 1
ATOM 1836 O O . GLN A 1 240 ? -1.884 -14.621 3.358 1.00 83.88 240 GLN A O 1
ATOM 1841 N N . HIS A 1 241 ? -0.444 -13.070 2.632 1.00 79.81 241 HIS A N 1
ATOM 1842 C CA . HIS A 1 241 ? -0.991 -12.011 3.481 1.00 79.81 241 HIS A CA 1
ATOM 1843 C C . HIS A 1 241 ? -2.394 -11.577 3.051 1.00 79.81 241 HIS A C 1
ATOM 1845 O O . HIS A 1 241 ? -3.233 -11.320 3.916 1.00 79.81 241 HIS A O 1
ATOM 1851 N N . HIS A 1 242 ? -2.659 -11.539 1.746 1.00 78.69 242 HIS A N 1
ATOM 1852 C CA . HIS A 1 242 ? -3.984 -11.286 1.200 1.00 78.69 242 HIS A CA 1
ATOM 1853 C C . HIS A 1 242 ? -4.962 -12.388 1.605 1.00 78.69 242 HIS A C 1
ATOM 1855 O O . HIS A 1 242 ? -6.004 -12.083 2.169 1.00 78.69 242 HIS A O 1
ATOM 1861 N N . ASP A 1 243 ? -4.606 -13.657 1.414 1.00 80.81 243 ASP A N 1
ATOM 1862 C CA . ASP A 1 243 ? -5.455 -14.800 1.752 1.00 80.81 243 ASP A CA 1
ATOM 1863 C C . ASP A 1 243 ? -5.762 -14.857 3.248 1.00 80.81 243 ASP A C 1
ATOM 1865 O O . ASP A 1 243 ? -6.900 -15.111 3.638 1.00 80.81 243 ASP A O 1
ATOM 1869 N N . ASN A 1 244 ? -4.777 -14.569 4.103 1.00 81.44 244 ASN A N 1
ATOM 1870 C CA . ASN A 1 244 ? -4.995 -14.485 5.546 1.00 81.44 244 ASN A CA 1
ATOM 1871 C C . ASN A 1 244 ? -5.950 -13.340 5.907 1.00 81.44 244 ASN A C 1
ATOM 1873 O O . ASN A 1 244 ? -6.889 -13.558 6.673 1.00 81.44 244 ASN A O 1
ATOM 1877 N N . ALA A 1 245 ? -5.756 -12.153 5.322 1.00 75.81 245 ALA A N 1
ATOM 1878 C CA . ALA A 1 245 ? -6.660 -11.025 5.528 1.00 75.81 245 ALA A CA 1
ATOM 1879 C C . ALA A 1 245 ? -8.075 -11.365 5.036 1.00 75.81 245 ALA A C 1
ATOM 1881 O O . ALA A 1 245 ? -9.038 -11.221 5.779 1.00 75.81 245 ALA A O 1
ATOM 1882 N N . MET A 1 246 ? -8.216 -11.911 3.828 1.00 79.25 246 MET A N 1
ATOM 1883 C CA . MET A 1 246 ? -9.507 -12.304 3.261 1.00 79.25 246 MET A CA 1
ATOM 1884 C C . MET A 1 246 ? -10.181 -13.422 4.053 1.00 79.25 246 MET A C 1
ATOM 1886 O O . MET A 1 246 ? -11.402 -13.424 4.175 1.00 79.25 246 MET A O 1
ATOM 1890 N N . LYS A 1 247 ? -9.418 -14.348 4.637 1.00 80.81 247 LYS A N 1
ATOM 1891 C CA . LYS A 1 247 ? -9.950 -15.388 5.519 1.00 80.81 247 LYS A CA 1
ATOM 1892 C C . LYS A 1 247 ? -10.492 -14.817 6.825 1.00 80.81 247 LYS A C 1
ATOM 1894 O O . LYS A 1 247 ? -11.468 -15.356 7.332 1.00 80.81 247 LYS A O 1
ATOM 1899 N N . GLU A 1 248 ? -9.880 -13.769 7.373 1.00 73.75 248 GLU A N 1
ATOM 1900 C CA . GLU A 1 248 ? -10.432 -13.050 8.528 1.00 73.75 248 GLU A CA 1
ATOM 1901 C C . GLU A 1 248 ? -11.668 -12.236 8.141 1.00 73.75 248 GLU A C 1
ATOM 1903 O O . GLU A 1 248 ? -12.681 -12.310 8.831 1.00 73.75 248 GLU A O 1
ATOM 1908 N N . LEU A 1 249 ? -11.629 -11.536 7.005 1.00 73.69 249 LEU A N 1
ATOM 1909 C CA . LEU A 1 249 ? -12.755 -10.732 6.524 1.00 73.69 249 LEU A CA 1
ATOM 1910 C C . LEU A 1 249 ? -13.961 -11.585 6.094 1.00 73.69 249 LEU A C 1
ATOM 1912 O O . LEU A 1 249 ? -15.098 -11.151 6.248 1.00 73.69 249 LEU A O 1
ATOM 1916 N N . GLY A 1 250 ? -13.714 -12.782 5.558 1.00 62.16 250 GLY A N 1
ATOM 1917 C CA . GLY A 1 250 ? -14.721 -13.718 5.056 1.00 62.16 250 GLY A CA 1
ATOM 1918 C C . GLY A 1 250 ? -15.131 -14.810 6.044 1.00 62.16 250 GLY A C 1
ATOM 1919 O O . GLY A 1 250 ? -15.857 -15.720 5.657 1.00 62.16 250 GLY A O 1
ATOM 1920 N N . ARG A 1 251 ? -14.673 -14.772 7.305 1.00 57.47 251 ARG A N 1
ATOM 1921 C CA . ARG A 1 251 ? -15.016 -15.785 8.322 1.00 57.47 251 ARG A CA 1
ATOM 1922 C C . ARG A 1 251 ? -16.449 -15.675 8.870 1.00 57.47 251 ARG A C 1
ATOM 1924 O O . ARG A 1 251 ? -16.734 -16.303 9.889 1.00 57.47 251 ARG A O 1
ATOM 1931 N N . ASN A 1 252 ? -17.320 -14.926 8.195 1.00 47.84 252 ASN A N 1
ATOM 1932 C CA . ASN A 1 252 ? -18.693 -14.634 8.601 1.00 47.84 252 ASN A CA 1
ATOM 1933 C C . ASN A 1 252 ? -19.677 -14.973 7.486 1.00 47.84 252 ASN A C 1
ATOM 1935 O O . ASN A 1 252 ? -19.547 -14.374 6.395 1.00 47.84 252 ASN A O 1
#

InterPro domains:
  IPR002716 PIN domain [PF13470] (8-115)
  IPR029060 PIN-like domain superfamily [SSF88723] (25-127)

Radius of gyration: 32.59 Å; Cα contacts (8 Å, |Δi|>4): 232; chains: 1; bounding box: 77×33×91 Å

Secondary structure (DSSP, 8-state):
-EEE---TTTTTT-SSTTSPPHHHHHHHTTS--EEE-HHHHHHHHHHHHHHHHHHT--HHHHHHHHHHHHTTSEE-PPPHHHHHHHHTSS-TTTHHHHHHHHHHT-SEEE-S-SHHHHTT--EE-HHHHHHHHHHHHHHHHHHHHHHHHHHHHHHHHHHHHHHHHHHHHHHHHHHTS-HHHHHHHHHHHHHHHH-HHHHHHHHHHHHHHHHHHHHHHHHHHHHHHHHHHHHHHHHHHHHHHHHHHHHHHT--